Protein AF-A0AAV7LQ94-F1 (afdb_monomer_lite)

Organism: Pleurodeles waltl (NCBI:txid8319)

Secondary structure (DSSP, 8-state):
---PPPPPPS-SSSSS-SS-HHHHHHHHHHHHHHH-TT--HHHHHHHHHHHH-HHHHHHHHHSPPPPHHHHTT--HHHHHHHHHHHHHS----HHHHHHHHHT----TT--HHHHHHHHHHHHTTTT-GGGHHHHHHHHHHHH-S-HHHHHHHHTSSS--HHHHHHHHHHHHHHHHHHHHHHHHHHHHHHHHHHHHHHHHHHHHHHHHHHHHTTTTT-----------------------THHHHHHHHHHHHHHHHHHHHHHHHHHHHHHHHHHHHHHHHHHHHHHHHHHHHHHHHHHHH--

Structure (mmCIF, N/CA/C/O backbone):
data_AF-A0AAV7LQ94-F1
#
_entry.id   AF-A0AAV7LQ94-F1
#
loop_
_atom_site.group_PDB
_atom_site.id
_atom_site.type_symbol
_atom_site.label_atom_id
_atom_site.label_alt_id
_atom_site.label_comp_id
_atom_site.label_asym_id
_atom_site.label_entity_id
_atom_site.label_seq_id
_atom_site.pdbx_PDB_ins_code
_atom_site.Cartn_x
_atom_site.Cartn_y
_atom_site.Cartn_z
_atom_site.occupancy
_atom_site.B_iso_or_equiv
_atom_site.auth_seq_id
_atom_site.auth_comp_id
_atom_site.auth_asym_id
_atom_site.auth_atom_id
_atom_site.pdbx_PDB_model_num
ATOM 1 N N . MET A 1 1 ? 3.962 19.737 -31.551 1.00 46.81 1 MET A N 1
ATOM 2 C CA . MET A 1 1 ? 4.519 18.869 -30.493 1.00 46.81 1 MET A CA 1
ATOM 3 C C . MET A 1 1 ? 4.021 19.436 -29.179 1.00 46.81 1 MET A C 1
ATOM 5 O O . MET A 1 1 ? 4.225 20.621 -28.959 1.00 46.81 1 MET A O 1
ATOM 9 N N . GLN A 1 2 ? 3.249 18.686 -28.392 1.00 55.53 2 GLN A N 1
ATOM 10 C CA . GLN A 1 2 ? 2.823 19.180 -27.078 1.00 55.53 2 GLN A CA 1
ATOM 11 C C . GLN A 1 2 ? 4.081 19.376 -26.217 1.00 55.53 2 GLN A C 1
ATOM 13 O O . GLN A 1 2 ? 4.947 18.503 -26.209 1.00 55.53 2 GLN A O 1
ATOM 18 N N . ASN A 1 3 ? 4.210 20.537 -25.567 1.00 63.22 3 ASN A N 1
ATOM 19 C CA . ASN A 1 3 ? 5.321 20.860 -24.667 1.00 63.22 3 ASN A CA 1
ATOM 20 C C . ASN A 1 3 ? 5.197 20.004 -23.405 1.00 63.22 3 ASN A C 1
ATOM 22 O O . ASN A 1 3 ? 4.585 20.412 -22.420 1.00 63.22 3 ASN A O 1
ATOM 26 N N . VAL A 1 4 ? 5.727 18.789 -23.463 1.00 73.94 4 VAL A N 1
ATOM 27 C CA . VAL A 1 4 ? 5.803 17.898 -22.311 1.00 73.94 4 VAL A CA 1
ATOM 28 C C . VAL A 1 4 ? 7.140 18.155 -21.641 1.00 73.94 4 VAL A C 1
ATOM 30 O O . VAL A 1 4 ? 8.191 17.957 -22.248 1.00 73.94 4 VAL A O 1
ATOM 33 N N . THR A 1 5 ? 7.098 18.630 -20.401 1.00 82.12 5 THR 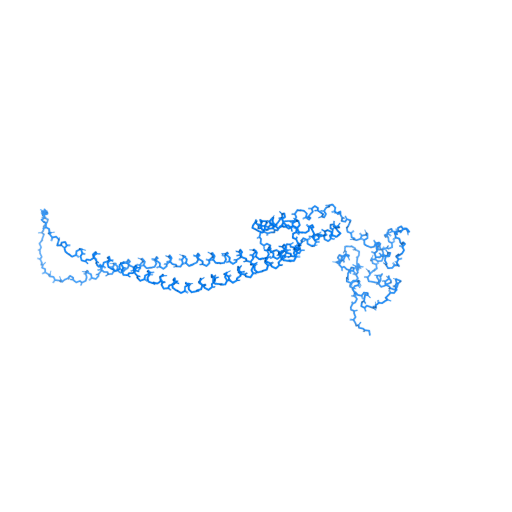A N 1
ATOM 34 C CA . THR A 1 5 ? 8.300 18.884 -19.610 1.00 82.12 5 THR A CA 1
ATOM 35 C C . THR A 1 5 ? 9.051 17.578 -19.375 1.00 82.12 5 THR A C 1
ATOM 37 O O . THR A 1 5 ? 8.470 16.603 -18.894 1.00 82.12 5 THR A O 1
ATOM 40 N N . ALA A 1 6 ? 10.340 17.567 -19.716 1.00 83.56 6 ALA A N 1
ATOM 41 C CA . ALA A 1 6 ? 11.206 16.430 -19.448 1.00 83.56 6 ALA A CA 1
ATOM 42 C C . ALA A 1 6 ? 11.330 16.178 -17.932 1.00 83.56 6 ALA A C 1
ATOM 44 O O . ALA A 1 6 ? 11.286 17.130 -17.145 1.00 83.56 6 ALA A O 1
ATOM 45 N N . PRO A 1 7 ? 11.496 14.915 -17.501 1.00 86.75 7 PRO A N 1
ATOM 46 C CA . PRO A 1 7 ? 11.833 14.600 -16.125 1.00 86.75 7 PRO A CA 1
ATOM 47 C C . PRO A 1 7 ? 13.123 15.324 -15.724 1.00 86.75 7 PRO A C 1
ATOM 49 O O . PRO A 1 7 ? 14.005 15.497 -16.570 1.00 86.75 7 PRO A O 1
ATOM 52 N N . PRO A 1 8 ? 13.273 15.709 -14.446 1.00 89.31 8 PRO A N 1
ATOM 53 C CA . PRO A 1 8 ? 14.574 16.137 -13.951 1.00 89.31 8 PRO A CA 1
ATOM 54 C C . PRO A 1 8 ? 15.588 15.013 -14.168 1.00 89.31 8 PRO A C 1
ATOM 56 O O . PRO A 1 8 ? 15.214 13.835 -14.103 1.00 89.31 8 PRO A O 1
ATOM 59 N N . PHE A 1 9 ? 16.855 15.365 -14.393 1.00 91.69 9 PHE A N 1
ATOM 60 C CA . PHE A 1 9 ? 17.902 14.354 -14.479 1.00 91.69 9 PHE A CA 1
ATOM 61 C C . PHE A 1 9 ? 17.908 13.494 -13.216 1.00 91.69 9 PHE A C 1
ATOM 63 O O . PHE A 1 9 ? 17.707 14.001 -12.109 1.00 91.69 9 PHE A O 1
ATOM 70 N N . PHE A 1 10 ? 18.056 12.181 -13.391 1.00 89.88 10 PHE A N 1
ATOM 71 C CA . PHE A 1 10 ? 18.032 11.258 -12.259 1.00 89.88 10 PHE A CA 1
ATOM 72 C C . PHE A 1 10 ? 19.201 11.517 -11.304 1.00 89.88 10 PHE A C 1
ATOM 74 O O . PHE A 1 10 ? 19.000 11.603 -10.091 1.00 89.88 10 PHE A O 1
ATOM 81 N N . LEU A 1 11 ? 20.398 11.669 -11.873 1.00 89.19 11 LEU A N 1
ATOM 82 C CA . LEU A 1 11 ? 21.628 12.007 -11.174 1.00 89.19 11 LEU A CA 1
ATOM 83 C C . LEU A 1 11 ? 22.330 13.138 -11.926 1.00 89.19 11 LEU A C 1
ATOM 85 O O . LEU A 1 11 ? 22.926 12.928 -12.982 1.00 89.19 11 LEU A O 1
ATOM 89 N N . SER A 1 12 ? 22.213 14.348 -11.382 1.00 82.88 12 SER A N 1
ATOM 90 C CA . SER A 1 12 ? 22.933 15.528 -11.875 1.00 82.88 12 SER A CA 1
ATOM 91 C C . SER A 1 12 ? 24.340 15.638 -11.291 1.00 82.88 12 SER A C 1
ATOM 93 O O . SER A 1 12 ? 25.223 16.156 -11.963 1.00 82.88 12 SER A O 1
ATOM 95 N N . ASP A 1 13 ? 24.527 15.156 -10.060 1.00 83.69 13 ASP A N 1
ATOM 96 C CA . ASP A 1 13 ? 25.754 15.281 -9.276 1.00 83.69 13 ASP A CA 1
ATOM 97 C C . ASP A 1 13 ? 26.116 13.922 -8.643 1.00 83.69 13 ASP A C 1
ATOM 99 O O . ASP A 1 13 ? 25.206 13.123 -8.368 1.00 83.69 13 ASP A O 1
ATOM 103 N N . PRO A 1 14 ? 27.408 13.655 -8.364 1.00 82.88 14 PRO A N 1
ATOM 104 C CA . PRO A 1 14 ? 27.829 12.441 -7.676 1.00 82.88 14 PRO A CA 1
ATOM 105 C C . PRO A 1 14 ? 27.190 12.344 -6.284 1.00 82.88 14 PRO A C 1
ATOM 107 O O . PRO A 1 14 ? 27.339 13.244 -5.455 1.00 82.88 14 PRO A O 1
ATOM 110 N N . GLY A 1 15 ? 26.504 11.236 -5.990 1.00 81.50 15 GLY A N 1
ATOM 111 C CA . GLY A 1 15 ? 25.917 10.997 -4.669 1.00 81.50 15 GLY A CA 1
ATOM 112 C C . GLY A 1 15 ? 24.564 10.289 -4.695 1.00 81.50 15 GLY A C 1
ATOM 113 O O . GLY A 1 15 ? 24.252 9.521 -5.605 1.00 81.50 15 GLY A O 1
ATOM 114 N N . GLU A 1 16 ? 23.765 10.512 -3.646 1.00 81.62 16 GLU A N 1
ATOM 115 C CA . GLU A 1 16 ? 22.429 9.923 -3.538 1.00 81.62 16 GLU A CA 1
ATOM 116 C C . GLU A 1 16 ? 21.423 10.697 -4.411 1.00 81.62 16 GLU A C 1
ATOM 118 O O . GLU A 1 16 ? 21.362 11.927 -4.335 1.00 81.62 16 GLU A O 1
ATOM 123 N N . PRO A 1 17 ? 20.599 10.010 -5.227 1.00 86.25 17 PRO A N 1
ATOM 124 C CA . PRO A 1 17 ? 19.622 10.682 -6.072 1.00 86.25 17 PRO A CA 1
ATOM 125 C C . PRO A 1 17 ? 18.565 11.407 -5.232 1.00 86.25 17 PRO A C 1
ATOM 127 O O . PRO A 1 17 ? 17.960 10.831 -4.325 1.00 86.25 17 PRO A O 1
ATOM 130 N N . VAL A 1 18 ? 18.253 12.651 -5.612 1.00 87.25 18 VAL A N 1
ATOM 131 C CA . VAL A 1 18 ? 17.228 13.490 -4.956 1.00 87.25 18 VAL A CA 1
ATOM 132 C C . VAL A 1 18 ? 15.856 12.801 -4.941 1.00 87.25 18 VAL A C 1
ATOM 134 O O . VAL A 1 18 ? 15.080 12.923 -3.991 1.00 87.25 18 VAL A O 1
ATOM 137 N N . ILE A 1 19 ? 15.542 12.051 -6.001 1.00 89.69 19 ILE A N 1
ATOM 138 C CA . ILE A 1 19 ? 14.310 11.273 -6.128 1.00 89.69 19 ILE A CA 1
ATOM 139 C C . ILE A 1 19 ? 14.679 9.793 -6.176 1.00 89.69 19 ILE A C 1
ATOM 141 O O . ILE A 1 19 ? 15.365 9.352 -7.090 1.00 89.69 19 ILE A O 1
ATOM 145 N N . LYS A 1 20 ? 14.148 8.991 -5.243 1.00 90.38 20 LYS A N 1
ATOM 146 C CA . LYS A 1 20 ? 14.358 7.533 -5.232 1.00 90.38 20 LYS A CA 1
ATOM 147 C C . LYS A 1 20 ? 14.020 6.902 -6.586 1.00 90.38 20 LYS A C 1
ATOM 149 O O . LYS A 1 20 ? 12.947 7.168 -7.136 1.00 90.38 20 LYS A O 1
ATOM 154 N N . TRP A 1 21 ? 14.871 5.981 -7.041 1.00 91.75 21 TRP A N 1
ATOM 155 C CA . TRP A 1 21 ? 14.782 5.326 -8.353 1.00 91.75 21 TRP A CA 1
ATOM 156 C C . TRP A 1 21 ? 13.374 4.854 -8.725 1.00 91.75 21 TRP A C 1
ATOM 158 O O . TRP A 1 21 ? 12.856 5.244 -9.764 1.00 91.75 21 TRP A O 1
ATOM 168 N N . LYS A 1 22 ? 12.686 4.110 -7.843 1.00 89.88 22 LYS A N 1
ATOM 169 C CA . LYS A 1 22 ? 11.316 3.617 -8.102 1.00 89.88 22 LYS A CA 1
ATOM 170 C C . LYS A 1 22 ? 10.339 4.737 -8.484 1.00 89.88 22 LYS A C 1
ATOM 172 O O . LYS A 1 22 ? 9.494 4.556 -9.355 1.00 89.88 22 LYS A O 1
ATOM 177 N N . LYS A 1 23 ? 10.430 5.888 -7.812 1.00 90.75 23 LYS A N 1
ATOM 178 C CA . LYS A 1 23 ? 9.560 7.040 -8.073 1.00 90.75 23 LYS A CA 1
ATOM 179 C C . LYS A 1 23 ? 9.974 7.746 -9.361 1.00 90.75 23 LYS A C 1
ATOM 181 O O . LYS A 1 23 ? 9.107 8.060 -10.169 1.00 90.75 23 LYS A O 1
ATOM 186 N N . TRP A 1 24 ? 11.273 7.962 -9.557 1.00 94.62 24 TRP A N 1
ATOM 187 C CA . TRP A 1 24 ? 11.796 8.614 -10.755 1.00 94.62 24 TRP A CA 1
ATOM 188 C C . TRP A 1 24 ? 11.505 7.807 -12.028 1.00 94.62 24 TRP A C 1
ATOM 190 O O . TRP A 1 24 ? 10.973 8.353 -12.989 1.00 94.62 24 TRP A O 1
ATOM 200 N N . LYS A 1 25 ? 11.724 6.487 -11.996 1.00 93.06 25 LYS A N 1
ATOM 201 C CA . LYS A 1 25 ? 11.419 5.571 -13.101 1.00 93.06 25 LYS A CA 1
ATOM 202 C C . LYS A 1 25 ? 9.959 5.670 -13.544 1.00 93.06 25 LYS A C 1
ATOM 204 O O . LYS A 1 25 ? 9.694 5.730 -14.736 1.00 93.06 25 LYS A O 1
ATOM 209 N N . ASN A 1 26 ? 9.009 5.763 -12.610 1.00 92.31 26 ASN A N 1
ATOM 210 C CA . ASN A 1 26 ? 7.594 5.957 -12.954 1.00 92.31 26 ASN A CA 1
ATOM 211 C C . ASN A 1 26 ? 7.334 7.302 -13.656 1.00 92.31 26 ASN A C 1
ATOM 213 O O . ASN A 1 26 ? 6.517 7.366 -14.572 1.00 92.31 26 ASN A O 1
ATOM 217 N N . ILE A 1 27 ? 8.019 8.374 -13.242 1.00 93.12 27 ILE A N 1
ATOM 218 C CA . ILE A 1 27 ? 7.929 9.688 -13.900 1.00 93.12 27 ILE A CA 1
ATOM 219 C C . ILE A 1 27 ? 8.480 9.588 -15.327 1.00 93.12 27 ILE A C 1
ATOM 221 O O . ILE A 1 27 ? 7.828 10.043 -16.266 1.00 93.12 27 ILE A O 1
ATOM 225 N N . PHE A 1 28 ? 9.634 8.940 -15.496 1.00 93.56 28 PHE A N 1
ATOM 226 C CA . PHE A 1 28 ? 10.237 8.682 -16.800 1.00 93.56 28 PHE A CA 1
ATOM 227 C C . PHE A 1 28 ? 9.335 7.832 -17.707 1.00 93.56 28 PHE A C 1
ATOM 229 O O . PHE A 1 28 ? 9.119 8.194 -18.858 1.00 93.56 28 PHE A O 1
ATOM 236 N N . GLU A 1 29 ? 8.762 6.736 -17.205 1.00 92.06 29 GLU A N 1
ATOM 237 C CA . GLU A 1 29 ? 7.865 5.860 -17.975 1.00 92.06 29 GLU A CA 1
ATOM 238 C C . GLU A 1 29 ? 6.626 6.613 -18.476 1.00 92.06 29 GLU A C 1
ATOM 240 O O . GLU A 1 29 ? 6.203 6.446 -19.622 1.00 92.06 29 GLU A O 1
ATOM 245 N N . ASN A 1 30 ? 6.068 7.490 -17.638 1.00 91.12 30 ASN A N 1
ATOM 246 C CA . ASN A 1 30 ? 4.969 8.363 -18.035 1.00 91.12 30 ASN A CA 1
ATOM 247 C C . ASN A 1 30 ? 5.413 9.362 -19.107 1.00 91.12 30 ASN A C 1
ATOM 249 O O . ASN A 1 30 ? 4.731 9.504 -20.117 1.00 91.12 30 ASN A O 1
ATOM 253 N N . TYR A 1 31 ? 6.566 10.006 -18.929 1.00 90.88 31 TYR A N 1
ATOM 254 C CA . TYR A 1 31 ? 7.125 10.922 -19.920 1.00 90.88 31 TYR A CA 1
ATOM 255 C C . TYR A 1 31 ? 7.367 10.237 -21.271 1.00 90.88 31 TYR A C 1
ATOM 257 O O . TYR A 1 31 ? 6.877 10.710 -22.294 1.00 90.88 31 TYR A O 1
ATOM 265 N N . ALA A 1 32 ? 8.026 9.076 -21.275 1.00 90.00 32 ALA A N 1
ATOM 266 C CA . ALA A 1 32 ? 8.293 8.295 -22.478 1.00 90.00 32 ALA A CA 1
ATOM 267 C C . ALA A 1 32 ? 6.997 7.925 -23.216 1.00 90.00 32 ALA A C 1
ATOM 269 O O . ALA A 1 32 ? 6.933 8.043 -24.440 1.00 90.00 32 ALA A O 1
ATOM 270 N N . ARG A 1 33 ? 5.940 7.550 -22.480 1.00 88.31 33 ARG A N 1
ATOM 271 C CA . ARG A 1 33 ? 4.619 7.250 -23.055 1.00 88.31 33 ARG A CA 1
ATOM 272 C C . ARG A 1 33 ? 3.984 8.468 -23.735 1.00 88.31 33 ARG A C 1
ATOM 274 O O . ARG A 1 33 ? 3.324 8.302 -24.758 1.00 88.31 33 ARG A O 1
ATOM 281 N N . VAL A 1 34 ? 4.181 9.676 -23.203 1.00 86.38 34 VAL A N 1
ATOM 282 C CA . VAL A 1 34 ? 3.654 10.907 -23.820 1.00 86.38 34 VAL A CA 1
ATOM 283 C C . VAL A 1 34 ? 4.529 11.367 -24.996 1.00 86.38 34 VAL A C 1
ATOM 285 O O . VAL A 1 34 ? 4.001 11.871 -25.986 1.00 86.38 34 VAL A O 1
ATOM 288 N N . CYS A 1 35 ? 5.846 11.139 -24.955 1.00 82.88 35 CYS A N 1
ATOM 289 C CA . CYS A 1 35 ? 6.753 11.439 -26.070 1.00 82.88 35 CYS A CA 1
ATOM 290 C C . CYS A 1 35 ? 6.458 10.629 -27.345 1.00 82.88 35 CYS A C 1
ATOM 292 O O . CYS A 1 35 ? 6.834 11.058 -28.437 1.00 82.88 35 CYS A O 1
ATOM 294 N N . GLY A 1 36 ? 5.787 9.479 -27.232 1.00 78.19 36 GLY A N 1
ATOM 295 C CA . GLY A 1 36 ? 5.283 8.727 -28.377 1.00 78.19 36 GLY A CA 1
ATOM 296 C C . GLY A 1 36 ? 4.693 7.376 -27.983 1.00 78.19 36 GLY A C 1
ATOM 297 O O . GLY A 1 36 ? 5.244 6.664 -27.149 1.00 78.19 36 GLY A O 1
ATOM 298 N N . THR A 1 37 ? 3.590 6.991 -28.628 1.00 65.31 37 THR A N 1
ATOM 299 C CA . THR A 1 37 ? 2.855 5.752 -28.323 1.00 65.31 37 THR A CA 1
ATOM 300 C C . THR A 1 37 ? 3.612 4.470 -28.685 1.00 65.31 37 THR A C 1
ATOM 302 O O . THR A 1 37 ? 3.311 3.437 -28.101 1.00 65.31 37 THR A O 1
ATOM 305 N N . ASN A 1 38 ? 4.617 4.538 -29.572 1.00 71.00 38 ASN A N 1
ATOM 306 C CA . ASN A 1 38 ? 5.432 3.403 -30.035 1.00 71.00 38 ASN A CA 1
ATOM 307 C C . ASN A 1 38 ? 6.920 3.789 -30.174 1.00 71.00 38 ASN A C 1
ATOM 309 O O . ASN A 1 38 ? 7.472 3.805 -31.275 1.00 71.00 38 ASN A O 1
ATOM 313 N N . LEU A 1 39 ? 7.581 4.158 -29.074 1.00 82.38 39 LEU A N 1
ATOM 314 C CA . LEU A 1 39 ? 9.043 4.301 -29.083 1.00 82.38 39 LEU A CA 1
ATOM 315 C C . LEU A 1 39 ? 9.690 2.915 -29.247 1.00 82.38 39 LEU A C 1
ATOM 317 O O . LEU A 1 39 ? 9.349 1.995 -28.505 1.00 82.38 39 LEU A O 1
ATOM 321 N N . SER A 1 40 ? 10.625 2.770 -30.193 1.00 89.25 40 SER A N 1
ATOM 322 C CA . SER A 1 40 ? 11.460 1.563 -30.292 1.00 89.25 40 SER A CA 1
ATOM 323 C C . SER A 1 40 ? 12.303 1.377 -29.025 1.00 89.25 40 SER A C 1
ATOM 325 O O . SER A 1 40 ? 12.554 2.350 -28.307 1.00 89.25 40 SER A O 1
ATOM 327 N N . GLY A 1 41 ? 12.759 0.144 -28.765 1.00 88.94 41 GLY A N 1
ATOM 328 C CA . GLY A 1 41 ? 13.654 -0.174 -27.642 1.00 88.94 41 GLY A CA 1
ATOM 329 C C . GLY A 1 41 ? 14.866 0.756 -27.602 1.00 88.94 41 GLY A C 1
ATOM 330 O O . GLY A 1 41 ? 15.058 1.471 -26.622 1.00 88.94 41 GLY A O 1
ATOM 331 N N . GLU A 1 42 ? 15.573 0.866 -28.725 1.00 90.88 42 GLU A N 1
ATOM 332 C CA . GLU A 1 42 ? 16.701 1.784 -28.926 1.00 90.88 42 GLU A CA 1
ATOM 333 C C . GLU A 1 42 ? 16.356 3.254 -28.634 1.00 90.88 42 GLU A C 1
ATOM 335 O O . GLU A 1 42 ? 17.076 3.950 -27.918 1.00 90.88 42 GLU A O 1
ATOM 340 N N . ARG A 1 43 ? 15.228 3.764 -29.151 1.00 90.75 43 ARG A N 1
ATOM 341 C CA . ARG A 1 43 ? 14.863 5.177 -28.959 1.00 90.75 43 ARG A CA 1
ATOM 342 C C . ARG A 1 43 ? 14.466 5.463 -27.516 1.00 90.75 43 ARG A C 1
ATOM 344 O O . ARG A 1 43 ? 14.777 6.533 -26.992 1.00 90.75 43 ARG A O 1
ATOM 351 N N . LYS A 1 44 ? 13.778 4.522 -26.869 1.00 92.75 44 LYS A N 1
ATOM 352 C CA . LYS A 1 44 ? 13.415 4.621 -25.454 1.00 92.75 44 LYS A CA 1
ATOM 353 C C . LYS A 1 44 ? 14.651 4.506 -24.557 1.00 92.75 44 LYS A C 1
ATOM 355 O O . LYS A 1 44 ? 14.731 5.223 -23.564 1.00 92.75 44 LYS A O 1
ATOM 360 N N . GLN A 1 45 ? 15.626 3.677 -24.932 1.00 93.81 45 GLN A N 1
ATOM 361 C CA . GLN A 1 45 ? 16.925 3.579 -24.268 1.00 93.81 45 GLN A CA 1
ATOM 362 C C . GLN A 1 45 ? 17.699 4.895 -24.381 1.00 93.81 45 GLN A C 1
ATOM 364 O O . GLN A 1 45 ? 18.124 5.432 -23.364 1.00 93.81 45 GLN A O 1
ATOM 369 N N . ALA A 1 46 ? 17.819 5.468 -25.581 1.00 92.44 46 ALA A N 1
ATOM 370 C CA . ALA A 1 46 ? 18.479 6.759 -25.775 1.00 92.44 46 ALA A CA 1
ATOM 371 C C . ALA A 1 46 ? 17.819 7.873 -24.941 1.00 92.44 46 ALA A C 1
ATOM 373 O O . ALA A 1 46 ? 18.503 8.696 -24.333 1.00 92.44 46 ALA A O 1
ATOM 374 N N . LEU A 1 47 ? 16.484 7.866 -24.857 1.00 92.56 47 LEU A N 1
ATOM 375 C CA . LEU A 1 47 ? 15.738 8.797 -24.012 1.00 92.56 47 LEU A CA 1
ATOM 376 C C . LEU A 1 47 ? 16.017 8.574 -22.518 1.00 92.56 47 LEU A C 1
ATOM 378 O O . LEU A 1 47 ? 16.173 9.546 -21.783 1.00 92.56 47 LEU A O 1
ATOM 382 N N . LEU A 1 48 ? 16.102 7.316 -22.072 1.00 93.62 48 LEU A N 1
ATOM 383 C CA . LEU A 1 48 ? 16.477 6.970 -20.700 1.00 93.62 48 LEU A CA 1
ATOM 384 C C . LEU A 1 48 ? 17.872 7.502 -20.370 1.00 93.62 48 LEU A C 1
ATOM 386 O O . LEU A 1 48 ? 18.014 8.208 -19.378 1.00 93.62 48 LEU A O 1
ATOM 390 N N . LEU A 1 49 ? 18.871 7.213 -21.208 1.00 92.62 49 LEU A N 1
ATOM 391 C CA . LEU A 1 49 ? 20.251 7.672 -21.021 1.00 92.62 49 LEU A CA 1
ATOM 392 C C . LEU A 1 49 ? 20.322 9.198 -20.931 1.00 92.62 49 LEU A C 1
ATOM 394 O O . LEU A 1 49 ? 20.942 9.737 -20.017 1.00 92.62 49 LEU A O 1
ATOM 398 N N . HIS A 1 50 ? 19.616 9.901 -21.819 1.00 92.12 50 HIS A N 1
ATOM 399 C CA . HIS A 1 50 ? 19.528 11.357 -21.764 1.00 92.12 50 HIS A CA 1
ATOM 400 C C . HIS A 1 50 ? 18.941 11.855 -20.434 1.00 92.12 50 HIS A C 1
ATOM 402 O O . HIS A 1 50 ? 19.499 12.755 -19.813 1.00 92.12 50 HIS A O 1
ATOM 408 N N . CYS A 1 51 ? 17.843 11.253 -19.969 1.00 92.75 51 CYS A N 1
ATOM 409 C CA . CYS A 1 51 ? 17.192 11.630 -18.715 1.00 92.75 51 CYS A CA 1
ATOM 410 C C . CYS A 1 51 ? 17.954 11.171 -17.457 1.00 92.75 51 CYS A C 1
ATOM 412 O O . CYS A 1 51 ? 17.706 11.709 -16.382 1.00 92.75 51 CYS A O 1
ATOM 414 N N . LEU A 1 52 ? 18.874 10.207 -17.542 1.00 92.12 52 LEU A N 1
ATOM 415 C CA . LEU A 1 52 ? 19.689 9.794 -16.395 1.00 92.12 52 LEU A CA 1
ATOM 416 C C . LEU A 1 52 ? 20.670 10.889 -15.948 1.00 92.12 52 LEU A C 1
ATOM 418 O O . LEU A 1 52 ? 20.942 10.983 -14.753 1.00 92.12 52 LEU A O 1
ATOM 422 N N . GLY A 1 53 ? 21.129 11.734 -16.877 1.00 91.88 53 GLY A N 1
ATOM 423 C CA . GLY A 1 53 ? 22.233 12.671 -16.649 1.00 91.88 53 GLY A CA 1
ATOM 424 C C . GLY A 1 53 ? 23.603 11.999 -16.806 1.00 91.88 53 GLY A C 1
ATOM 425 O O . GLY A 1 53 ? 23.683 10.781 -16.959 1.00 91.88 53 GLY A O 1
ATOM 426 N N . GLY A 1 54 ? 24.680 12.792 -16.799 1.00 90.75 54 GLY A N 1
ATOM 427 C CA . GLY A 1 54 ? 26.049 12.289 -17.001 1.00 90.75 54 GLY A CA 1
ATOM 428 C C . GLY A 1 54 ? 26.464 11.268 -15.940 1.00 90.75 54 GLY A C 1
ATOM 429 O O . GLY A 1 54 ? 26.851 10.154 -16.277 1.00 90.75 54 GLY A O 1
ATOM 430 N N . GLU A 1 55 ? 26.251 11.601 -14.667 1.00 90.88 55 GLU A N 1
ATOM 431 C CA . GLU A 1 55 ? 26.547 10.719 -13.529 1.00 90.88 55 GLU A CA 1
ATOM 432 C C . GLU A 1 55 ? 25.730 9.419 -13.579 1.00 90.88 55 GLU A C 1
ATOM 434 O O . GLU A 1 55 ? 26.226 8.330 -13.300 1.00 90.88 55 GLU A O 1
ATOM 439 N N . GLY A 1 56 ? 24.458 9.502 -13.984 1.00 90.25 56 GLY A N 1
ATOM 440 C CA . GLY A 1 56 ? 23.608 8.320 -14.126 1.00 90.25 56 GLY A CA 1
ATOM 441 C C . GLY A 1 56 ? 24.042 7.387 -15.263 1.00 90.25 56 GLY A C 1
ATOM 442 O O . GLY A 1 56 ? 23.857 6.173 -15.152 1.00 90.25 56 GLY A O 1
ATOM 443 N N . GLN A 1 57 ? 24.627 7.927 -16.338 1.00 92.44 57 GLN A N 1
ATOM 444 C CA . GLN A 1 57 ? 25.220 7.130 -17.417 1.00 92.44 57 GLN A CA 1
ATOM 445 C C . GLN A 1 57 ? 26.518 6.458 -16.963 1.00 92.44 57 GLN A C 1
ATOM 447 O O . GLN A 1 57 ? 26.669 5.258 -17.179 1.00 92.44 57 GLN A O 1
ATOM 452 N N . GLU A 1 58 ? 27.391 7.179 -16.255 1.00 92.38 58 GLU A N 1
ATOM 453 C CA . GLU A 1 58 ? 28.623 6.611 -15.693 1.00 92.38 58 GLU A CA 1
ATOM 454 C C . GLU A 1 58 ? 28.321 5.450 -14.733 1.00 92.38 58 GLU A C 1
ATOM 456 O O . GLU A 1 58 ? 28.970 4.403 -14.781 1.00 92.38 58 GLU A O 1
ATOM 461 N N . VAL A 1 59 ? 27.286 5.574 -13.895 1.00 91.50 59 VAL A N 1
ATOM 462 C CA . VAL A 1 59 ? 26.857 4.455 -13.045 1.00 91.50 59 VAL A CA 1
ATOM 463 C C . VAL A 1 59 ? 26.409 3.259 -13.886 1.00 91.50 59 VAL A C 1
ATOM 465 O O . VAL A 1 59 ? 26.801 2.133 -13.588 1.00 91.50 59 VAL A O 1
ATOM 468 N N . LEU A 1 60 ? 25.617 3.470 -14.941 1.00 91.44 60 LEU A N 1
ATOM 469 C CA . LEU A 1 60 ? 25.163 2.380 -15.808 1.00 91.44 60 LEU A CA 1
ATOM 470 C C . LEU A 1 60 ? 26.325 1.646 -16.489 1.00 91.44 60 LEU A C 1
ATOM 472 O O . LEU A 1 60 ? 26.295 0.419 -16.562 1.00 91.44 60 LEU A O 1
ATOM 476 N N . GLU A 1 61 ? 27.339 2.378 -16.948 1.00 91.81 61 GLU A N 1
ATOM 477 C CA . GLU A 1 61 ? 28.542 1.811 -17.569 1.00 91.81 61 GLU A CA 1
ATOM 478 C C . GLU A 1 61 ? 29.372 0.972 -16.586 1.00 91.81 61 GLU A C 1
ATOM 480 O O . GLU A 1 61 ? 29.967 -0.034 -16.974 1.00 91.81 61 GLU A O 1
ATOM 485 N N . ASN A 1 62 ? 29.366 1.343 -15.303 1.00 91.19 62 ASN A N 1
ATOM 486 C CA . ASN A 1 62 ? 30.108 0.653 -14.247 1.00 91.19 62 ASN A CA 1
ATOM 487 C C . ASN A 1 62 ? 29.332 -0.505 -13.582 1.00 91.19 62 ASN A C 1
ATOM 489 O O . ASN A 1 62 ? 29.922 -1.301 -12.845 1.00 91.19 62 ASN A O 1
ATOM 493 N N . ILE A 1 63 ? 28.020 -0.638 -13.820 1.00 90.19 63 ILE A N 1
ATOM 494 C CA . ILE A 1 63 ? 27.224 -1.766 -13.313 1.00 90.19 63 ILE A CA 1
ATOM 495 C C . ILE A 1 63 ? 27.536 -3.031 -14.132 1.00 90.19 63 ILE A C 1
ATOM 497 O O . ILE A 1 63 ? 27.508 -2.991 -15.364 1.00 90.19 63 ILE A O 1
ATOM 501 N N . PRO A 1 64 ? 27.742 -4.200 -13.488 1.00 87.94 64 PRO A N 1
ATOM 502 C CA . PRO A 1 64 ? 27.926 -5.455 -14.205 1.00 87.94 64 PRO A CA 1
ATOM 503 C C . PRO A 1 64 ? 26.798 -5.732 -15.219 1.00 87.94 64 PRO A C 1
ATOM 505 O O . PRO A 1 64 ? 25.614 -5.566 -14.891 1.00 87.94 64 PRO A O 1
ATOM 508 N N . PRO A 1 65 ? 27.123 -6.187 -16.443 1.00 87.44 65 PRO A N 1
ATOM 509 C CA . PRO A 1 65 ? 26.111 -6.539 -17.429 1.00 87.44 65 PRO A CA 1
ATOM 510 C C . PRO A 1 65 ? 25.238 -7.697 -16.936 1.00 87.44 65 PRO A C 1
ATOM 512 O O . PRO A 1 65 ? 25.702 -8.589 -16.222 1.00 87.44 65 PRO A O 1
ATOM 515 N N . LEU A 1 66 ? 23.964 -7.708 -17.347 1.00 88.00 66 LEU A N 1
ATOM 516 C CA . LEU A 1 66 ? 23.089 -8.859 -17.108 1.00 88.00 66 LEU A CA 1
ATOM 517 C C . LEU A 1 66 ? 23.673 -10.107 -17.775 1.00 88.00 66 LEU A C 1
ATOM 519 O O . LEU A 1 66 ? 24.277 -10.024 -18.845 1.00 88.00 66 LEU A O 1
ATOM 523 N N . LEU A 1 67 ? 23.435 -11.281 -17.196 1.00 88.69 67 LEU A N 1
ATOM 524 C CA . LEU A 1 67 ? 23.796 -12.541 -17.841 1.00 88.69 67 LEU A CA 1
ATOM 525 C C . LEU A 1 67 ? 23.012 -12.700 -19.151 1.00 88.69 67 LEU A C 1
ATOM 527 O O . LEU A 1 67 ? 21.846 -12.322 -19.224 1.00 88.69 67 LEU A O 1
ATOM 531 N N . GLN A 1 68 ? 23.609 -13.316 -20.178 1.00 84.06 68 GLN A N 1
ATOM 532 C CA . GLN A 1 68 ? 22.943 -13.503 -21.482 1.00 84.06 68 GLN A CA 1
ATOM 533 C C . GLN A 1 68 ? 21.582 -14.209 -21.371 1.00 84.06 68 GLN A C 1
ATOM 535 O O . GLN A 1 68 ? 20.671 -13.924 -22.142 1.00 84.06 68 GLN A O 1
ATOM 540 N N . ALA A 1 69 ? 21.428 -15.125 -20.410 1.00 83.94 69 ALA A N 1
ATOM 541 C CA . ALA A 1 69 ? 20.154 -15.788 -20.143 1.00 83.94 69 ALA A CA 1
ATOM 542 C C . ALA A 1 69 ? 19.060 -14.799 -19.699 1.00 83.94 69 ALA A C 1
ATOM 544 O O . ALA A 1 69 ? 17.925 -14.920 -20.149 1.00 83.94 69 ALA A O 1
ATOM 545 N N . ASP A 1 70 ? 19.418 -13.800 -18.888 1.00 83.06 70 ASP A N 1
ATOM 546 C CA . ASP A 1 70 ? 18.505 -12.777 -18.363 1.00 83.06 70 ASP A CA 1
ATOM 547 C C . ASP A 1 70 ? 18.176 -11.679 -19.383 1.00 83.06 70 ASP A C 1
ATOM 549 O O . ASP A 1 70 ? 17.245 -10.907 -19.166 1.00 83.06 70 ASP A O 1
ATOM 553 N N . GLN A 1 71 ? 18.931 -11.600 -20.484 1.00 86.88 71 GLN A N 1
ATOM 554 C CA . GLN A 1 71 ? 18.691 -10.663 -21.586 1.00 86.88 71 GLN A CA 1
ATOM 555 C C . GLN A 1 71 ? 17.731 -11.226 -22.646 1.00 86.88 71 GLN A C 1
ATOM 557 O O . GLN A 1 71 ? 17.226 -10.479 -23.482 1.00 86.88 71 GLN A O 1
ATOM 562 N N . ARG A 1 72 ? 17.472 -12.544 -22.658 1.00 88.06 72 ARG A N 1
ATOM 563 C CA . ARG A 1 72 ? 16.669 -13.175 -23.717 1.00 88.06 72 ARG A CA 1
ATOM 564 C C . ARG A 1 72 ? 15.244 -12.623 -23.743 1.00 88.06 72 ARG A C 1
ATOM 566 O O . ARG A 1 72 ? 14.515 -12.729 -22.763 1.00 88.06 72 ARG A O 1
ATOM 573 N N . GLY A 1 73 ? 14.840 -12.113 -24.905 1.00 87.38 73 GLY A N 1
ATOM 574 C CA . GLY A 1 73 ? 13.502 -11.562 -25.126 1.00 87.38 73 GLY A CA 1
ATOM 575 C C . GLY A 1 73 ? 13.302 -10.148 -24.576 1.00 87.38 73 GLY A C 1
ATOM 576 O O . GLY A 1 73 ? 12.189 -9.644 -24.677 1.00 87.38 73 GLY A O 1
ATOM 577 N N . LEU A 1 74 ? 14.350 -9.523 -24.027 1.00 89.94 74 LEU A N 1
ATOM 578 C CA . LEU A 1 74 ? 14.337 -8.121 -23.623 1.00 89.94 74 LEU A CA 1
ATOM 579 C C . LEU A 1 74 ? 14.895 -7.234 -24.739 1.00 89.94 74 LEU A C 1
ATOM 581 O O . LEU A 1 74 ? 15.830 -7.624 -25.437 1.00 89.94 74 LEU A O 1
ATOM 585 N N . ASN A 1 75 ? 14.345 -6.031 -24.881 1.00 92.06 75 ASN A N 1
ATOM 586 C CA . ASN A 1 75 ? 14.928 -4.983 -25.725 1.00 92.06 75 ASN A CA 1
ATOM 587 C C . ASN A 1 75 ? 16.020 -4.183 -24.985 1.00 92.06 75 ASN A C 1
ATOM 589 O O . ASN A 1 75 ? 16.232 -4.340 -23.781 1.00 92.06 75 ASN A O 1
ATOM 593 N N . GLU A 1 76 ? 16.699 -3.285 -25.696 1.00 91.69 76 GLU A N 1
ATOM 594 C CA . GLU A 1 76 ? 17.835 -2.508 -25.187 1.00 91.69 76 GLU A CA 1
ATOM 595 C C . GLU A 1 76 ? 17.455 -1.644 -23.974 1.00 91.69 76 GLU A C 1
ATOM 597 O O . GLU A 1 76 ? 18.200 -1.557 -22.995 1.00 91.69 76 GLU A O 1
ATOM 602 N N . TYR A 1 77 ? 16.260 -1.045 -24.001 1.00 93.38 77 TYR A N 1
ATOM 603 C CA . TYR A 1 77 ? 15.724 -0.286 -22.872 1.00 93.38 77 TYR A CA 1
ATOM 604 C C . TYR A 1 77 ? 15.489 -1.182 -21.652 1.00 93.38 77 TYR A C 1
ATOM 606 O O . TYR A 1 77 ? 15.864 -0.819 -20.537 1.00 93.38 77 TYR A O 1
ATOM 614 N N . GLU A 1 78 ? 14.868 -2.344 -21.845 1.00 93.44 78 GLU A N 1
ATOM 615 C CA . GLU A 1 78 ? 14.542 -3.280 -20.766 1.00 93.44 78 GLU A CA 1
ATOM 616 C C . GLU A 1 78 ? 15.795 -3.836 -20.091 1.00 93.44 78 GLU A C 1
ATOM 618 O O . GLU A 1 78 ? 15.807 -3.987 -18.867 1.00 93.44 78 GLU A O 1
ATOM 623 N N . ILE A 1 79 ? 16.860 -4.072 -20.861 1.00 93.06 79 ILE A N 1
ATOM 624 C CA . ILE A 1 79 ? 18.171 -4.469 -20.340 1.00 93.06 79 ILE A CA 1
ATOM 625 C C . ILE A 1 79 ? 18.714 -3.378 -19.406 1.00 93.06 79 ILE A C 1
ATOM 627 O O . ILE A 1 79 ? 18.949 -3.654 -18.225 1.00 93.06 79 ILE A O 1
ATOM 631 N N . CYS A 1 80 ? 18.829 -2.130 -19.881 1.00 92.38 80 CYS A N 1
ATOM 632 C CA . CYS A 1 80 ? 19.337 -1.018 -19.069 1.00 92.38 80 CYS A CA 1
ATOM 633 C C . CYS A 1 80 ? 18.462 -0.753 -17.835 1.00 92.38 80 CYS A C 1
ATOM 635 O O . CYS A 1 80 ? 18.965 -0.618 -16.719 1.00 92.38 80 CYS A O 1
ATOM 637 N N . ALA A 1 81 ? 17.138 -0.726 -18.007 1.00 92.44 81 ALA A N 1
ATOM 638 C CA . ALA A 1 81 ? 16.198 -0.497 -16.916 1.00 92.44 81 ALA A CA 1
ATOM 639 C C . ALA A 1 81 ? 16.304 -1.581 -15.833 1.00 92.44 81 ALA A C 1
ATOM 641 O O . ALA A 1 81 ? 16.193 -1.272 -14.648 1.00 92.44 81 ALA A O 1
ATOM 642 N N . ARG A 1 82 ? 16.544 -2.839 -16.221 1.00 91.31 82 ARG A N 1
ATOM 643 C CA . ARG A 1 82 ? 16.699 -3.960 -15.288 1.00 91.31 82 ARG A CA 1
ATOM 644 C C . ARG A 1 82 ? 18.042 -3.933 -14.555 1.00 91.31 82 ARG A C 1
ATOM 646 O O . ARG A 1 82 ? 18.073 -4.263 -13.372 1.00 91.31 82 ARG A O 1
ATOM 653 N N . GLN A 1 83 ? 19.127 -3.503 -15.199 1.00 92.06 83 GLN A N 1
ATOM 654 C CA . GLN A 1 83 ? 20.404 -3.259 -14.512 1.00 92.06 83 GLN A CA 1
ATOM 655 C C . GLN A 1 83 ? 20.264 -2.169 -13.445 1.00 92.06 83 GLN A C 1
ATOM 657 O O . GLN A 1 83 ? 20.655 -2.369 -12.296 1.00 92.06 83 GLN A O 1
ATOM 662 N N . LEU A 1 84 ? 19.635 -1.049 -13.805 1.00 91.75 84 LEU A N 1
ATOM 663 C CA . LEU A 1 84 ? 19.393 0.064 -12.886 1.00 91.75 84 LEU A CA 1
ATOM 664 C C . LEU A 1 84 ? 18.446 -0.338 -11.750 1.00 91.75 84 LEU A C 1
ATOM 666 O O . LEU A 1 84 ? 18.684 0.025 -10.601 1.00 91.75 84 LEU A O 1
ATOM 670 N N . ASP A 1 85 ? 17.419 -1.148 -12.029 1.00 91.00 85 ASP A N 1
ATOM 671 C CA . ASP A 1 85 ? 16.562 -1.724 -10.990 1.00 91.00 85 ASP A CA 1
ATOM 672 C C . ASP A 1 85 ? 17.368 -2.558 -9.988 1.00 91.00 85 ASP A C 1
ATOM 674 O O . ASP A 1 85 ? 17.181 -2.398 -8.786 1.00 91.00 85 ASP A O 1
ATOM 678 N N . LEU A 1 86 ? 18.267 -3.430 -10.453 1.00 88.12 86 LEU A N 1
ATOM 679 C CA . LEU A 1 86 ? 19.092 -4.268 -9.575 1.00 88.12 86 LEU A CA 1
ATOM 680 C C . LEU A 1 86 ? 20.091 -3.460 -8.741 1.00 88.12 86 LEU A C 1
ATOM 682 O O . LEU A 1 86 ? 20.428 -3.883 -7.634 1.00 88.12 86 LEU A O 1
ATOM 686 N N . HIS A 1 87 ? 20.565 -2.333 -9.271 1.00 89.25 87 HIS A N 1
ATOM 687 C CA . HIS A 1 87 ? 21.511 -1.455 -8.594 1.00 89.25 87 HIS A CA 1
ATOM 688 C C . HIS A 1 87 ? 20.833 -0.550 -7.556 1.00 89.25 87 HIS A C 1
ATOM 690 O O . HIS A 1 87 ? 21.279 -0.476 -6.413 1.00 89.25 87 HIS A O 1
ATOM 696 N N . TYR A 1 88 ? 19.743 0.125 -7.933 1.00 87.69 88 TYR A N 1
ATOM 697 C CA . TYR A 1 88 ? 19.116 1.155 -7.099 1.00 87.69 88 TYR A CA 1
ATOM 698 C C . TYR A 1 88 ? 17.933 0.674 -6.262 1.00 87.69 88 TYR A C 1
ATOM 700 O O . TYR A 1 88 ? 17.556 1.353 -5.301 1.00 87.69 88 TYR A O 1
ATOM 708 N N . LEU A 1 89 ? 17.291 -0.448 -6.606 1.00 83.12 89 LEU A N 1
ATOM 709 C CA . LEU A 1 89 ? 16.276 -1.007 -5.721 1.00 83.12 89 LEU A CA 1
ATOM 710 C C . LEU A 1 89 ? 16.967 -1.801 -4.614 1.00 83.12 89 LEU A C 1
ATOM 712 O O . LEU A 1 89 ? 17.783 -2.679 -4.902 1.00 83.12 89 LEU A O 1
ATOM 716 N N . PRO A 1 90 ? 16.614 -1.560 -3.340 1.00 72.38 90 PRO A N 1
ATOM 717 C CA . PRO A 1 90 ? 17.089 -2.418 -2.272 1.00 72.38 90 PRO A CA 1
ATOM 718 C C . PRO A 1 90 ? 16.673 -3.861 -2.573 1.00 72.38 90 PRO A C 1
ATOM 720 O O . PRO A 1 90 ? 15.561 -4.115 -3.049 1.00 72.38 90 PRO A O 1
ATOM 723 N N . LYS A 1 91 ? 17.546 -4.824 -2.264 1.00 71.06 91 LYS A N 1
ATOM 724 C CA . LYS A 1 91 ? 17.175 -6.243 -2.242 1.00 71.06 91 LYS A CA 1
ATOM 725 C C . LYS A 1 91 ? 16.209 -6.458 -1.082 1.00 71.06 91 LYS A C 1
ATOM 727 O O . LYS A 1 91 ? 16.605 -6.803 0.027 1.00 71.06 91 LYS A O 1
ATOM 732 N N . ILE A 1 92 ? 14.934 -6.189 -1.333 1.00 71.06 92 ILE A N 1
ATOM 733 C CA . ILE A 1 92 ? 13.878 -6.340 -0.343 1.00 71.06 92 ILE A CA 1
ATOM 734 C C . ILE A 1 92 ? 13.716 -7.834 -0.058 1.00 71.06 92 ILE A C 1
ATOM 736 O O . ILE A 1 92 ? 13.314 -8.612 -0.930 1.00 71.06 92 ILE A O 1
ATOM 740 N N . SER A 1 93 ? 14.035 -8.241 1.171 1.00 86.56 93 SER A N 1
ATOM 741 C CA . SER A 1 93 ? 13.772 -9.600 1.629 1.00 86.56 93 SER A CA 1
ATOM 742 C C . SER A 1 93 ? 12.270 -9.784 1.773 1.00 86.56 93 SER A C 1
ATOM 744 O O . SER A 1 93 ? 11.639 -9.210 2.655 1.00 86.56 93 SER A O 1
ATOM 746 N N . THR A 1 94 ? 11.692 -10.630 0.923 1.00 89.06 94 THR A N 1
ATOM 747 C CA . THR A 1 94 ? 10.268 -10.974 0.995 1.00 89.06 94 THR A CA 1
ATOM 748 C C . THR A 1 94 ? 9.882 -11.514 2.377 1.00 89.06 94 THR A C 1
ATOM 750 O O . THR A 1 94 ? 8.761 -11.294 2.823 1.00 89.06 94 THR A O 1
ATOM 753 N N . ILE A 1 95 ? 10.809 -12.172 3.081 1.00 90.88 95 ILE A N 1
ATOM 754 C CA . ILE A 1 95 ? 10.592 -12.658 4.450 1.00 90.88 95 ILE A CA 1
ATOM 755 C C . ILE A 1 95 ? 10.439 -11.481 5.423 1.00 90.88 95 ILE A C 1
ATOM 757 O O . ILE A 1 95 ? 9.500 -11.474 6.214 1.00 90.88 95 ILE A O 1
ATOM 761 N N . MET A 1 96 ? 11.308 -10.469 5.331 1.00 92.00 96 MET A N 1
ATOM 762 C CA . MET A 1 96 ? 11.232 -9.271 6.179 1.00 92.00 96 MET A CA 1
ATOM 763 C C . MET A 1 96 ? 9.946 -8.480 5.934 1.00 92.00 96 MET A C 1
ATOM 765 O O . MET A 1 96 ? 9.290 -8.062 6.881 1.00 92.00 96 MET A O 1
ATOM 769 N N . GLU A 1 97 ? 9.534 -8.324 4.677 1.00 92.88 97 GLU A N 1
ATOM 770 C CA . GLU A 1 97 ? 8.282 -7.627 4.355 1.00 92.88 97 GLU A CA 1
ATOM 771 C C . GLU A 1 97 ? 7.065 -8.359 4.918 1.00 92.88 97 GLU A C 1
ATOM 773 O O . GLU A 1 97 ? 6.192 -7.739 5.518 1.00 92.88 97 GLU A O 1
ATOM 778 N N . ARG A 1 98 ? 7.030 -9.692 4.792 1.00 95.69 98 ARG A N 1
ATOM 779 C CA . ARG A 1 98 ? 5.961 -10.515 5.375 1.00 95.69 98 ARG A CA 1
ATOM 780 C C . ARG A 1 98 ? 5.951 -10.440 6.898 1.00 95.69 98 ARG A C 1
ATOM 782 O O . ARG A 1 98 ? 4.877 -10.423 7.492 1.00 95.69 98 ARG A O 1
ATOM 789 N N . TYR A 1 99 ? 7.124 -10.360 7.522 1.00 95.38 99 TYR A N 1
ATOM 790 C CA . TYR A 1 99 ? 7.244 -10.120 8.956 1.00 95.38 99 TYR A CA 1
ATOM 791 C C . TYR A 1 99 ? 6.646 -8.759 9.347 1.00 95.38 99 TYR A C 1
ATOM 793 O O . TYR A 1 99 ? 5.789 -8.702 10.226 1.00 95.38 99 TYR A O 1
ATOM 801 N N . HIS A 1 100 ? 7.003 -7.678 8.645 1.00 94.75 100 HIS A N 1
ATOM 802 C CA . HIS A 1 100 ? 6.425 -6.350 8.881 1.00 94.75 100 HIS A CA 1
ATOM 803 C C . HIS A 1 100 ? 4.915 -6.299 8.626 1.00 94.75 100 HIS A C 1
ATOM 805 O O . HIS A 1 100 ? 4.189 -5.662 9.386 1.00 94.75 100 HIS A O 1
ATOM 811 N N . PHE A 1 101 ? 4.433 -6.995 7.596 1.00 97.56 101 PHE A N 1
ATOM 812 C CA . PHE A 1 101 ? 3.007 -7.156 7.331 1.00 97.56 101 PHE A CA 1
ATOM 813 C C . PHE A 1 101 ? 2.295 -7.849 8.501 1.00 97.56 101 PHE A C 1
ATOM 815 O O . PHE A 1 101 ? 1.277 -7.351 8.968 1.00 97.56 101 PHE A O 1
ATOM 822 N N . GLY A 1 102 ? 2.856 -8.942 9.028 1.00 97.00 102 GLY A N 1
ATOM 823 C CA . GLY A 1 102 ? 2.281 -9.678 10.160 1.00 97.00 102 GLY A CA 1
ATOM 824 C C . GLY A 1 102 ? 2.272 -8.897 11.480 1.00 97.00 102 GLY A C 1
ATOM 825 O O . GLY A 1 102 ? 1.372 -9.087 12.301 1.00 97.00 102 GLY A O 1
ATOM 826 N N . LEU A 1 103 ? 3.236 -7.991 11.672 1.00 96.81 103 LEU A N 1
ATOM 827 C CA . LEU A 1 103 ? 3.291 -7.076 12.818 1.00 96.81 103 LEU A CA 1
ATOM 828 C C . LEU A 1 103 ? 2.317 -5.898 12.718 1.00 96.81 103 LEU A C 1
ATOM 830 O O . LEU A 1 103 ? 2.152 -5.163 13.689 1.00 96.81 103 LEU A O 1
ATOM 834 N N . ARG A 1 104 ? 1.718 -5.653 11.552 1.00 97.25 104 ARG A N 1
ATOM 835 C CA . ARG A 1 104 ? 0.908 -4.458 11.343 1.00 97.25 104 ARG A CA 1
ATOM 836 C C . ARG A 1 104 ? -0.455 -4.601 12.017 1.00 97.25 104 ARG A C 1
ATOM 838 O O . ARG A 1 104 ? -1.305 -5.352 11.542 1.00 97.25 104 ARG A O 1
ATOM 845 N N . GLU A 1 105 ? -0.681 -3.815 13.066 1.00 96.94 105 GLU A N 1
ATOM 846 C CA . GLU A 1 105 ? -1.939 -3.763 13.830 1.00 96.94 105 GLU A CA 1
ATOM 847 C C . GLU A 1 105 ? -2.652 -2.432 13.668 1.00 96.94 105 GLU A C 1
ATOM 849 O O . GLU A 1 105 ? -1.974 -1.413 13.549 1.00 96.94 105 GLU A O 1
ATOM 854 N N . GLN A 1 106 ? -3.986 -2.429 13.673 1.00 96.94 106 GLN A N 1
ATOM 855 C CA . GLN A 1 106 ? -4.774 -1.202 13.553 1.00 96.94 106 GLN A CA 1
ATOM 856 C C . GLN A 1 106 ? -4.529 -0.277 14.754 1.00 96.94 106 GLN A C 1
ATOM 858 O O . GLN A 1 106 ? -4.667 -0.690 15.908 1.00 96.94 106 GLN A O 1
ATOM 863 N N . GLY A 1 107 ? -4.196 0.988 14.490 1.00 94.81 107 GLY A N 1
ATOM 864 C CA . GLY A 1 107 ? -4.068 1.999 15.541 1.00 94.81 107 GLY A CA 1
ATOM 865 C C . GLY A 1 107 ? -5.403 2.272 16.246 1.00 94.81 107 GLY A C 1
ATOM 866 O O . GLY A 1 107 ? -6.468 2.146 15.653 1.00 94.81 107 GLY A O 1
ATOM 867 N N . LYS A 1 108 ? -5.368 2.697 17.517 1.00 90.62 108 LYS A N 1
ATOM 868 C CA . LYS A 1 108 ? -6.595 2.988 18.294 1.00 90.62 108 LYS A CA 1
ATOM 869 C C . LYS A 1 108 ? -7.461 4.097 17.689 1.00 90.62 108 LYS A C 1
ATOM 871 O O . LYS A 1 108 ? -8.672 4.080 17.860 1.00 90.62 108 LYS A O 1
ATOM 876 N N . GLU A 1 109 ? -6.826 5.050 17.017 1.00 91.25 109 GLU A N 1
ATOM 877 C CA . GLU A 1 109 ? -7.471 6.197 16.364 1.00 91.25 109 GLU A CA 1
ATOM 878 C C . GLU A 1 109 ? -7.456 6.073 14.835 1.00 91.25 109 GLU A C 1
ATOM 880 O O . GLU A 1 109 ? -7.873 6.987 14.134 1.00 91.25 109 GLU A O 1
ATOM 885 N N . GLU A 1 110 ? -6.958 4.951 14.314 1.00 94.25 110 GLU A N 1
ATOM 886 C CA . GLU A 1 110 ? -6.862 4.711 12.881 1.00 94.25 110 GLU A CA 1
ATOM 887 C C . GLU A 1 110 ? -8.181 4.147 12.350 1.00 94.25 110 GLU A C 1
ATOM 889 O O . GLU A 1 110 ? -8.670 3.117 12.830 1.00 94.25 110 GLU A O 1
ATOM 894 N N . SER A 1 111 ? -8.731 4.791 11.322 1.00 94.81 111 SER A N 1
ATOM 895 C CA . SER A 1 111 ? -9.944 4.313 10.658 1.00 94.81 111 SER A CA 1
ATOM 896 C C . SER A 1 111 ? -9.710 2.990 9.926 1.00 94.81 111 SER A C 1
ATOM 898 O O . SER A 1 111 ? -8.595 2.653 9.509 1.00 94.81 111 SER A O 1
ATOM 900 N N . VAL A 1 112 ? -10.786 2.236 9.699 1.00 95.50 112 VAL A N 1
ATOM 901 C CA . VAL A 1 112 ? -10.733 1.002 8.900 1.00 95.50 112 VAL A CA 1
ATOM 902 C C . VAL A 1 112 ? -10.151 1.252 7.498 1.00 95.50 112 VAL A C 1
ATOM 904 O O . VAL A 1 112 ? -9.389 0.427 6.994 1.00 95.50 112 VAL A O 1
ATOM 907 N N . GLU A 1 113 ? -10.465 2.385 6.861 1.00 95.12 113 GLU A N 1
ATOM 908 C CA . GLU A 1 113 ? -9.964 2.717 5.515 1.00 95.12 113 GLU A CA 1
ATOM 909 C C . GLU A 1 113 ? -8.454 2.955 5.485 1.00 95.12 113 GLU A C 1
ATOM 911 O O . GLU A 1 113 ? -7.758 2.441 4.601 1.00 95.12 113 GLU A O 1
ATOM 916 N N . GLU A 1 114 ? -7.940 3.709 6.455 1.00 96.31 114 GLU A N 1
ATOM 917 C CA . GLU A 1 114 ? -6.508 3.980 6.593 1.00 96.31 114 GLU A CA 1
ATOM 918 C C . GLU A 1 114 ? -5.739 2.685 6.838 1.00 96.31 114 GLU A C 1
ATOM 920 O O . GLU A 1 114 ? -4.733 2.417 6.168 1.00 96.31 114 GLU A O 1
ATOM 925 N N . TYR A 1 115 ? -6.271 1.828 7.712 1.00 97.31 115 TYR A N 1
ATOM 926 C CA . TYR A 1 115 ? -5.643 0.559 8.037 1.00 97.31 115 TYR A CA 1
ATOM 927 C C . TYR A 1 115 ? -5.570 -0.383 6.829 1.00 97.31 115 TYR A C 1
ATOM 929 O O . TYR A 1 115 ? -4.497 -0.900 6.505 1.00 97.31 115 TYR A O 1
ATOM 937 N N . ILE A 1 116 ? -6.674 -0.551 6.095 1.00 97.19 116 ILE A N 1
ATOM 938 C CA . ILE A 1 116 ? -6.705 -1.364 4.868 1.00 97.19 116 ILE A CA 1
ATOM 939 C C . ILE A 1 116 ? -5.750 -0.805 3.813 1.00 97.19 116 ILE A C 1
ATOM 941 O O . ILE A 1 116 ? -5.029 -1.564 3.159 1.00 97.19 116 ILE A O 1
ATOM 945 N N . THR A 1 117 ? -5.691 0.518 3.665 1.00 97.25 117 THR A N 1
ATOM 946 C CA . THR A 1 117 ? -4.766 1.177 2.734 1.00 97.25 117 THR A CA 1
ATOM 947 C C . THR A 1 117 ? -3.310 0.894 3.110 1.00 97.25 117 THR A C 1
ATOM 949 O O . THR A 1 117 ? -2.485 0.574 2.246 1.00 97.25 117 THR A O 1
ATOM 952 N N . ALA A 1 118 ? -2.982 0.943 4.402 1.00 96.81 118 ALA A N 1
ATOM 953 C CA . ALA A 1 118 ? -1.655 0.607 4.899 1.00 96.81 118 ALA A CA 1
ATOM 954 C C . ALA A 1 118 ? -1.306 -0.875 4.680 1.00 96.81 118 ALA A C 1
ATOM 956 O O . ALA A 1 118 ? -0.191 -1.178 4.244 1.00 96.81 118 ALA A O 1
ATOM 957 N N . LEU A 1 119 ? -2.251 -1.793 4.912 1.00 97.56 119 LEU A N 1
ATOM 958 C CA . LEU A 1 119 ? -2.070 -3.222 4.640 1.00 97.56 119 LEU A CA 1
ATOM 959 C C . LEU A 1 119 ? -1.837 -3.491 3.150 1.00 97.56 119 LEU A C 1
ATOM 961 O O . LEU A 1 119 ? -0.888 -4.196 2.810 1.00 97.56 119 LEU A O 1
ATOM 965 N N . ARG A 1 120 ? -2.620 -2.877 2.250 1.00 96.88 120 ARG A N 1
ATOM 966 C CA . ARG A 1 120 ? -2.422 -2.977 0.789 1.00 96.88 120 ARG A CA 1
ATOM 967 C C . ARG A 1 120 ? -1.034 -2.486 0.375 1.00 96.88 120 ARG A C 1
ATOM 969 O O . ARG A 1 120 ? -0.358 -3.123 -0.436 1.00 96.88 120 ARG A O 1
ATOM 976 N N . LYS A 1 121 ? -0.565 -1.386 0.973 1.00 94.56 121 LYS A N 1
ATOM 977 C CA . LYS A 1 121 ? 0.780 -0.850 0.725 1.00 94.56 121 LYS A CA 1
ATOM 978 C C . LYS A 1 121 ? 1.876 -1.841 1.130 1.00 94.56 121 LYS A C 1
ATOM 980 O O . LYS A 1 121 ? 2.792 -2.058 0.339 1.00 94.56 121 LYS A O 1
ATOM 985 N N . LEU A 1 122 ? 1.776 -2.464 2.305 1.00 94.56 122 LEU A N 1
ATOM 986 C CA . LEU A 1 122 ? 2.738 -3.474 2.774 1.00 94.56 122 LEU A CA 1
ATOM 987 C C . LEU A 1 122 ? 2.652 -4.783 1.974 1.00 94.56 122 LEU A C 1
ATOM 989 O O . LEU A 1 122 ? 3.670 -5.374 1.626 1.00 94.56 122 LEU A O 1
ATOM 993 N N . ALA A 1 123 ? 1.448 -5.220 1.605 1.00 95.69 123 ALA A N 1
ATOM 994 C CA . ALA A 1 123 ? 1.249 -6.429 0.811 1.00 95.69 123 ALA A CA 1
ATOM 995 C C . ALA A 1 123 ? 1.924 -6.346 -0.575 1.00 95.69 123 ALA A C 1
ATOM 997 O O . ALA A 1 123 ? 2.353 -7.371 -1.112 1.00 95.69 123 ALA A O 1
ATOM 998 N N . SER A 1 124 ? 2.086 -5.135 -1.130 1.00 91.94 124 SER A N 1
ATOM 999 C CA . SER A 1 124 ? 2.699 -4.910 -2.450 1.00 91.94 124 SER A CA 1
ATOM 1000 C C . SER A 1 124 ? 4.150 -5.408 -2.571 1.00 91.94 124 SER A C 1
ATOM 1002 O O . SER A 1 124 ? 4.574 -5.798 -3.660 1.00 91.94 124 SER A O 1
ATOM 1004 N N . SER A 1 125 ? 4.912 -5.446 -1.472 1.00 88.62 125 SER A N 1
ATOM 1005 C CA . SER A 1 125 ? 6.296 -5.948 -1.417 1.00 88.62 125 SER A CA 1
ATOM 1006 C C . SER A 1 125 ? 6.403 -7.402 -0.927 1.00 88.62 125 SER A C 1
ATOM 1008 O O . SER A 1 125 ? 7.448 -8.037 -1.085 1.00 88.62 125 SER A O 1
ATOM 1010 N N . CYS A 1 126 ? 5.314 -7.978 -0.406 1.00 91.88 126 CYS A N 1
ATOM 1011 C CA . CYS A 1 126 ? 5.278 -9.315 0.200 1.00 91.88 126 CYS A CA 1
ATOM 1012 C C . CYS A 1 126 ? 5.193 -10.481 -0.801 1.00 91.88 126 CYS A C 1
ATOM 1014 O O . CYS A 1 126 ? 5.304 -11.647 -0.401 1.00 91.88 126 CYS A O 1
ATOM 1016 N N . LYS A 1 127 ? 4.984 -10.192 -2.095 1.00 91.25 127 LYS A N 1
ATOM 1017 C CA . LYS A 1 127 ? 4.837 -11.191 -3.172 1.00 91.25 127 LYS A CA 1
ATOM 1018 C C . LYS A 1 127 ? 3.830 -12.299 -2.813 1.00 91.25 127 LYS A C 1
ATOM 1020 O O . LYS A 1 127 ? 4.165 -13.482 -2.857 1.00 91.25 127 LYS A O 1
ATOM 1025 N N . PHE A 1 128 ? 2.619 -11.927 -2.395 1.00 92.88 128 PHE A N 1
ATOM 1026 C CA . PHE A 1 128 ? 1.554 -12.900 -2.098 1.00 92.88 128 PHE A CA 1
ATOM 1027 C C . PHE A 1 128 ? 0.870 -13.460 -3.357 1.00 92.88 128 PHE A C 1
ATOM 1029 O O . PHE A 1 128 ? 0.238 -14.510 -3.287 1.00 92.88 128 PHE A O 1
ATOM 1036 N N . GLY A 1 129 ? 1.030 -12.809 -4.515 1.00 93.31 129 GLY A N 1
ATOM 1037 C CA . GLY A 1 129 ? 0.444 -13.273 -5.775 1.00 93.31 129 GLY A CA 1
ATOM 1038 C C . GLY A 1 129 ? -1.082 -13.173 -5.758 1.00 93.31 129 GLY A C 1
ATOM 1039 O O . GLY A 1 129 ? -1.620 -12.138 -5.381 1.00 93.31 129 GLY A O 1
ATOM 1040 N N . ALA A 1 130 ? -1.773 -14.246 -6.143 1.00 93.81 130 ALA A N 1
ATOM 1041 C CA . ALA A 1 130 ? -3.239 -14.282 -6.169 1.00 93.81 130 ALA A CA 1
ATOM 1042 C C . ALA A 1 130 ? -3.882 -14.148 -4.774 1.00 93.81 130 ALA A C 1
ATOM 1044 O O . ALA A 1 130 ? -5.014 -13.697 -4.664 1.00 93.81 130 ALA A O 1
ATOM 1045 N N . LEU A 1 131 ? -3.143 -14.466 -3.707 1.00 95.19 131 LEU A N 1
ATOM 1046 C CA . LEU A 1 131 ? -3.660 -14.503 -2.335 1.00 95.19 131 LEU A CA 1
ATOM 1047 C C . LEU A 1 131 ? -3.568 -13.150 -1.608 1.00 95.19 131 LEU A C 1
ATOM 1049 O O . LEU A 1 131 ? -3.690 -13.102 -0.389 1.00 95.19 131 LEU A O 1
ATOM 1053 N N . VAL A 1 132 ? -3.278 -12.043 -2.304 1.00 96.38 132 VAL A N 1
ATOM 1054 C CA . VAL A 1 132 ? -3.103 -10.725 -1.660 1.00 96.38 132 VAL A CA 1
ATOM 1055 C C . VAL A 1 132 ? -4.339 -10.326 -0.850 1.00 96.38 132 VAL A C 1
ATOM 1057 O O . VAL A 1 132 ? -4.196 -9.944 0.310 1.00 96.38 132 VAL A O 1
ATOM 1060 N N . GLU A 1 133 ? -5.535 -10.445 -1.428 1.00 95.94 133 GLU A N 1
ATOM 1061 C CA . GLU A 1 133 ? -6.774 -10.027 -0.760 1.00 95.94 133 GLU A CA 1
ATOM 1062 C C . GLU A 1 133 ? -7.105 -10.928 0.438 1.00 95.94 133 GLU A C 1
ATOM 1064 O O . GLU A 1 133 ? -7.469 -10.418 1.495 1.00 95.94 133 GLU A O 1
ATOM 1069 N N . GLU A 1 134 ? -6.886 -12.242 0.319 1.00 95.94 134 GLU A N 1
ATOM 1070 C CA . GLU A 1 134 ? -7.034 -13.195 1.429 1.00 95.94 134 GLU A CA 1
ATOM 1071 C C . GLU A 1 134 ? -6.074 -12.870 2.576 1.00 95.94 134 GLU A C 1
ATOM 1073 O O . GLU A 1 134 ? -6.480 -12.787 3.730 1.00 95.94 134 GLU A O 1
ATOM 1078 N N . ARG A 1 135 ? -4.800 -12.587 2.273 1.00 97.00 135 ARG A N 1
ATOM 1079 C CA . ARG A 1 135 ? -3.813 -12.233 3.304 1.00 97.00 135 ARG A CA 1
ATOM 1080 C C . ARG A 1 135 ? -4.156 -10.930 4.012 1.00 97.00 135 ARG A C 1
ATOM 1082 O O . ARG A 1 135 ? -3.949 -10.835 5.218 1.00 97.00 135 ARG A O 1
ATOM 1089 N N . ILE A 1 136 ? -4.667 -9.936 3.285 1.00 97.62 136 ILE A N 1
ATOM 1090 C CA . ILE A 1 136 ? -5.125 -8.671 3.876 1.00 97.62 136 ILE A CA 1
ATOM 1091 C C . ILE A 1 136 ? -6.345 -8.908 4.761 1.00 97.62 136 ILE A C 1
ATOM 1093 O O . ILE A 1 136 ? -6.380 -8.388 5.873 1.00 97.62 136 ILE A O 1
ATOM 1097 N N . ARG A 1 137 ? -7.308 -9.713 4.303 1.00 96.00 137 ARG A N 1
ATOM 1098 C CA . ARG A 1 137 ? -8.488 -10.096 5.082 1.00 96.00 137 ARG A CA 1
ATOM 1099 C C . ARG A 1 137 ? -8.089 -10.771 6.388 1.00 96.00 137 ARG A C 1
ATOM 1101 O O . ARG A 1 137 ? -8.503 -10.319 7.451 1.00 96.00 137 ARG A O 1
ATOM 1108 N N . ASP A 1 138 ? -7.269 -11.812 6.314 1.00 95.19 138 ASP A N 1
ATOM 1109 C CA . ASP A 1 138 ? -6.880 -12.595 7.485 1.00 95.19 138 ASP A CA 1
ATOM 1110 C C . ASP A 1 138 ? -6.100 -11.724 8.483 1.00 95.19 138 ASP A C 1
ATOM 1112 O O . ASP A 1 138 ? -6.371 -11.748 9.684 1.00 95.19 138 ASP A O 1
ATOM 1116 N N . GLN A 1 139 ? -5.184 -10.881 7.991 1.00 96.75 139 GLN A N 1
ATOM 1117 C CA . GLN A 1 139 ? -4.447 -9.934 8.830 1.00 96.75 139 GLN A CA 1
ATOM 1118 C C . GLN A 1 139 ? -5.373 -8.905 9.487 1.00 96.75 139 GLN A C 1
ATOM 1120 O O . GLN A 1 139 ? -5.197 -8.589 10.664 1.00 96.75 139 GLN A O 1
ATOM 1125 N N . PHE A 1 140 ? -6.364 -8.401 8.748 1.00 96.56 140 PHE A N 1
ATOM 1126 C CA . PHE A 1 140 ? -7.346 -7.463 9.275 1.00 96.56 140 PHE A CA 1
ATOM 1127 C C . PHE A 1 140 ? -8.152 -8.090 10.414 1.00 96.56 140 PHE A C 1
ATOM 1129 O O . PHE A 1 140 ? -8.236 -7.504 11.487 1.00 96.56 140 PHE A O 1
ATOM 1136 N N . VAL A 1 141 ? -8.684 -9.301 10.221 1.00 93.88 141 VAL A N 1
ATOM 1137 C CA . VAL A 1 141 ? -9.440 -10.025 11.259 1.00 93.88 141 VAL A CA 1
ATOM 1138 C C . VAL A 1 141 ? -8.573 -10.269 12.499 1.00 93.88 141 VAL A C 1
ATOM 1140 O O . VAL A 1 141 ? -9.027 -10.084 13.627 1.00 93.88 141 VAL A O 1
ATOM 1143 N N . LEU A 1 142 ? -7.305 -10.646 12.308 1.00 93.69 142 LEU A N 1
ATOM 1144 C CA . LEU A 1 142 ? -6.384 -10.926 13.411 1.00 93.69 142 LEU A CA 1
ATOM 1145 C C . LEU A 1 142 ? -6.007 -9.680 14.220 1.00 93.69 142 LEU A C 1
ATOM 1147 O O . LEU A 1 142 ? -5.827 -9.782 15.433 1.00 93.69 142 LEU A O 1
ATOM 1151 N N . ARG A 1 143 ? -5.847 -8.521 13.570 1.00 95.94 143 ARG A N 1
ATOM 1152 C CA . ARG A 1 143 ? -5.235 -7.328 14.181 1.00 95.94 143 ARG A CA 1
ATOM 1153 C C . ARG A 1 143 ? -6.097 -6.061 14.127 1.00 95.94 143 ARG A C 1
ATOM 1155 O O . ARG A 1 143 ? -5.573 -4.959 14.313 1.00 95.94 143 ARG A O 1
ATOM 1162 N N . CYS A 1 144 ? -7.402 -6.191 13.891 1.00 94.31 144 CYS A N 1
ATOM 1163 C CA . CYS A 1 144 ? -8.343 -5.084 14.047 1.00 94.31 144 CYS A CA 1
ATOM 1164 C C . CYS A 1 144 ? -8.429 -4.652 15.517 1.00 94.31 144 CYS A C 1
ATOM 1166 O O . CYS A 1 144 ? -8.356 -5.482 16.429 1.00 94.31 144 CYS A O 1
ATOM 1168 N N . CYS A 1 145 ? -8.621 -3.354 15.751 1.00 93.56 145 CYS A N 1
ATOM 1169 C CA . CYS A 1 145 ? -8.652 -2.795 17.104 1.00 93.56 145 CYS A CA 1
ATOM 1170 C C . CYS A 1 145 ? -9.973 -3.075 17.844 1.00 93.56 145 CYS A C 1
ATOM 1172 O O . CYS A 1 145 ? -10.003 -3.065 19.071 1.00 93.56 145 CYS A O 1
ATOM 1174 N N . SER A 1 146 ? -11.061 -3.320 17.106 1.00 91.94 146 SER A N 1
ATOM 1175 C CA . SER A 1 146 ? -12.404 -3.510 17.657 1.00 91.94 146 SER A CA 1
ATOM 1176 C C . SER A 1 146 ? -12.746 -4.989 17.800 1.00 91.94 146 SER A C 1
ATOM 1178 O O . SER A 1 146 ? -12.872 -5.704 16.804 1.00 91.94 146 SER A O 1
ATOM 1180 N N . ASP A 1 147 ? -12.962 -5.434 19.038 1.00 91.12 147 ASP A N 1
ATOM 1181 C CA . ASP A 1 147 ? -13.370 -6.812 19.328 1.00 91.12 147 ASP A CA 1
ATOM 1182 C C . ASP A 1 147 ? -14.749 -7.132 18.738 1.00 91.12 147 ASP A C 1
ATOM 1184 O O . ASP A 1 147 ? -14.941 -8.215 18.199 1.00 91.12 147 ASP A O 1
ATOM 1188 N N . LYS A 1 148 ? -15.671 -6.157 18.705 1.00 90.75 148 LYS A N 1
ATOM 1189 C CA . LYS A 1 148 ? -16.995 -6.327 18.078 1.00 90.75 148 LYS A CA 1
ATOM 1190 C C . LYS A 1 148 ? -16.905 -6.641 16.589 1.00 90.75 148 LYS A C 1
ATOM 1192 O O . LYS A 1 148 ? -17.646 -7.477 16.086 1.00 90.75 148 LYS A O 1
ATOM 1197 N N . VAL A 1 149 ? -15.998 -5.961 15.881 1.00 92.88 149 VAL A N 1
ATOM 1198 C CA . VAL A 1 149 ? -15.739 -6.252 14.463 1.00 92.88 149 VAL A CA 1
ATOM 1199 C C . VAL A 1 149 ? -15.235 -7.683 14.327 1.00 92.88 149 VAL A C 1
ATOM 1201 O O . VAL A 1 149 ? -15.712 -8.420 13.471 1.00 92.88 149 VAL A O 1
ATOM 1204 N N . ARG A 1 150 ? -14.308 -8.096 15.196 1.00 92.81 150 ARG A N 1
ATOM 1205 C CA . ARG A 1 150 ? -13.739 -9.443 15.173 1.00 92.81 150 ARG A CA 1
ATOM 1206 C C . ARG A 1 150 ? -14.791 -10.526 15.425 1.00 92.81 150 ARG A C 1
ATOM 1208 O O . ARG A 1 150 ? -14.849 -11.492 14.674 1.00 92.81 150 ARG A O 1
ATOM 1215 N N . GLU A 1 151 ? -15.644 -10.334 16.428 1.00 91.56 151 GLU A N 1
ATOM 1216 C CA . GLU A 1 151 ? -16.741 -11.243 16.775 1.00 91.56 151 GLU A CA 1
ATOM 1217 C C . GLU A 1 151 ? -17.743 -11.407 15.624 1.00 91.56 151 GLU A C 1
ATOM 1219 O O . GLU A 1 151 ? -18.085 -12.534 15.272 1.00 91.56 151 GLU A O 1
ATOM 1224 N N . GLU A 1 152 ? -18.174 -10.310 14.988 1.00 91.38 152 GLU A N 1
ATOM 1225 C CA . GLU A 1 152 ? -19.079 -10.385 13.831 1.00 91.38 152 GLU A CA 1
ATOM 1226 C C . GLU A 1 152 ? -18.444 -11.104 12.634 1.00 91.38 152 GLU A C 1
ATOM 1228 O O . GLU A 1 152 ? -19.132 -11.814 11.899 1.00 91.38 152 GLU A O 1
ATOM 1233 N N . LEU A 1 153 ? -17.136 -10.931 12.430 1.00 92.38 153 LEU A N 1
ATOM 1234 C CA . LEU A 1 153 ? -16.411 -11.569 11.333 1.00 92.38 153 LEU A CA 1
ATOM 1235 C C . LEU A 1 153 ? -16.193 -13.066 11.570 1.00 92.38 153 LEU A C 1
ATOM 1237 O O . LEU A 1 153 ? -16.273 -13.831 10.615 1.00 92.38 153 LEU A O 1
ATOM 1241 N N . TRP A 1 154 ? -15.980 -13.501 12.815 1.00 91.06 154 TRP A N 1
ATOM 1242 C CA . TRP A 1 154 ? -15.853 -14.924 13.164 1.00 91.06 154 TRP A CA 1
ATOM 1243 C C . TRP A 1 154 ? -17.135 -15.732 12.951 1.00 91.06 154 TRP A C 1
ATOM 1245 O O . TRP A 1 154 ? -17.071 -16.951 12.822 1.00 91.06 154 TRP A O 1
ATOM 1255 N N . LEU A 1 155 ? -18.294 -15.073 12.909 1.00 91.25 155 LEU A N 1
ATOM 1256 C CA . LEU A 1 155 ? -19.581 -15.720 12.643 1.00 91.25 155 LEU A CA 1
ATOM 1257 C C . LEU A 1 155 ? -19.842 -15.962 11.150 1.00 91.25 155 LEU A C 1
ATOM 1259 O O . LEU A 1 155 ? -20.809 -16.643 10.809 1.00 91.25 155 LEU A O 1
ATOM 1263 N N . LYS A 1 156 ? -19.034 -15.380 10.259 1.00 88.88 156 LYS A N 1
ATOM 1264 C CA . LYS A 1 156 ? -19.197 -15.511 8.809 1.00 88.88 156 LYS A CA 1
ATOM 1265 C C . LYS A 1 156 ? -18.272 -16.580 8.250 1.00 88.88 156 LYS A C 1
ATOM 1267 O O . LYS A 1 156 ? -17.125 -16.696 8.669 1.00 88.88 156 LYS A O 1
ATOM 1272 N N . ASP A 1 157 ? -18.775 -17.303 7.257 1.00 85.50 157 ASP A N 1
ATOM 1273 C CA . ASP A 1 157 ? -18.001 -18.293 6.518 1.00 85.50 157 ASP A CA 1
ATOM 1274 C C . ASP A 1 157 ? -17.264 -17.613 5.354 1.00 85.50 157 ASP A C 1
ATOM 1276 O O . ASP A 1 157 ? -17.892 -17.062 4.452 1.00 85.50 157 ASP A O 1
ATOM 1280 N N . GLU A 1 158 ? -15.935 -17.566 5.452 1.00 87.31 158 GLU A N 1
ATOM 1281 C CA . GLU A 1 158 ? -14.989 -17.012 4.468 1.00 87.31 158 GLU A CA 1
ATOM 1282 C C . GLU A 1 158 ? -15.434 -15.735 3.709 1.00 87.31 158 GLU A C 1
ATOM 1284 O O . GLU A 1 158 ? -15.405 -15.700 2.475 1.00 87.31 158 GLU A O 1
ATOM 1289 N N . PRO A 1 159 ? -15.779 -14.624 4.395 1.00 92.06 159 PRO A N 1
ATOM 1290 C CA . PRO A 1 159 ? -16.220 -13.410 3.710 1.00 92.06 159 PRO A CA 1
ATOM 1291 C C . PRO A 1 159 ? -15.115 -12.835 2.798 1.00 92.06 159 PRO A C 1
ATOM 1293 O O . PRO A 1 159 ? -13.936 -12.842 3.176 1.00 92.06 159 PRO A O 1
ATOM 1296 N N . PRO A 1 160 ? -15.444 -12.293 1.610 1.00 94.50 160 PRO A N 1
ATOM 1297 C CA . PRO A 1 160 ? -14.483 -11.569 0.783 1.00 94.50 160 PRO A CA 1
ATOM 1298 C C . PRO A 1 160 ? -14.047 -10.266 1.470 1.00 94.50 160 PRO A C 1
ATOM 1300 O O . PRO A 1 160 ? -14.769 -9.711 2.302 1.00 94.50 160 PRO A O 1
ATOM 1303 N N . LEU A 1 161 ? -12.872 -9.736 1.102 1.00 94.69 161 LEU A N 1
ATOM 1304 C CA . LEU A 1 161 ? -12.310 -8.549 1.762 1.00 94.69 161 LEU A CA 1
ATOM 1305 C C . LEU A 1 161 ? -13.265 -7.344 1.733 1.00 94.69 161 LEU A C 1
ATOM 1307 O O . LEU A 1 161 ? -13.399 -6.649 2.737 1.00 94.69 161 LEU A O 1
ATOM 1311 N N . ASP A 1 162 ? -13.966 -7.119 0.623 1.00 95.31 162 ASP A N 1
ATOM 1312 C CA . ASP A 1 162 ? -14.911 -6.004 0.496 1.00 95.31 162 ASP A CA 1
ATOM 1313 C C . ASP A 1 162 ? -16.065 -6.095 1.503 1.00 95.31 162 ASP A C 1
ATOM 1315 O O . ASP A 1 162 ? -16.493 -5.087 2.076 1.00 95.31 162 ASP A O 1
ATOM 1319 N N . GLU A 1 163 ? -16.539 -7.311 1.776 1.00 94.31 163 GLU A N 1
ATOM 1320 C CA . GLU A 1 163 ? -17.577 -7.543 2.773 1.00 94.31 163 GLU A CA 1
ATOM 1321 C C . GLU A 1 163 ? -17.047 -7.286 4.187 1.00 94.31 163 GLU A C 1
ATOM 1323 O O . GLU A 1 163 ? -17.702 -6.591 4.968 1.00 94.31 163 GLU A O 1
ATOM 1328 N N . VAL A 1 164 ? -15.838 -7.769 4.493 1.00 94.75 164 VAL A N 1
ATOM 1329 C CA . VAL A 1 164 ? -15.158 -7.521 5.774 1.00 94.75 164 VAL A CA 1
ATOM 1330 C C . VAL A 1 164 ? -15.019 -6.026 6.049 1.00 94.75 164 VAL A C 1
ATOM 1332 O O . VAL A 1 164 ? -15.375 -5.550 7.129 1.00 94.75 164 VAL A O 1
ATOM 1335 N N . VAL A 1 165 ? -14.568 -5.265 5.051 1.00 95.44 165 VAL A N 1
ATOM 1336 C CA . VAL A 1 165 ? -14.418 -3.810 5.149 1.00 95.44 165 VAL A CA 1
ATOM 1337 C C . VAL A 1 165 ? -15.771 -3.127 5.356 1.00 95.44 165 VAL A C 1
ATOM 1339 O O . VAL A 1 165 ? -15.881 -2.223 6.183 1.00 95.44 165 VAL A O 1
ATOM 1342 N N . SER A 1 166 ? -16.817 -3.565 4.652 1.00 95.19 166 SER A N 1
ATOM 1343 C CA . SER A 1 166 ? -18.174 -3.031 4.816 1.00 95.19 166 SER A CA 1
ATOM 1344 C C . SER A 1 166 ? -18.719 -3.261 6.228 1.00 95.19 166 SER A C 1
ATOM 1346 O O . SER A 1 166 ? -19.255 -2.337 6.841 1.00 95.19 166 SER A O 1
ATOM 1348 N N . ILE A 1 167 ? -18.549 -4.467 6.777 1.00 93.44 167 ILE A N 1
ATOM 1349 C CA . ILE A 1 167 ? -18.941 -4.796 8.156 1.00 93.44 167 ILE A CA 1
ATOM 1350 C C . ILE A 1 167 ? -18.204 -3.896 9.142 1.00 93.44 167 ILE A C 1
ATOM 1352 O O . ILE A 1 167 ? -18.837 -3.210 9.946 1.00 93.44 167 ILE A O 1
ATOM 1356 N N . ALA A 1 168 ? -16.879 -3.836 9.030 1.00 94.69 168 ALA A N 1
ATOM 1357 C CA . ALA A 1 168 ? -16.052 -3.063 9.940 1.00 94.69 168 ALA A CA 1
ATOM 1358 C C . ALA A 1 168 ? -16.419 -1.571 9.936 1.00 94.69 168 ALA A C 1
ATOM 1360 O O . ALA A 1 168 ? -16.570 -0.982 11.004 1.00 94.69 168 ALA A O 1
ATOM 1361 N N . LYS A 1 169 ? -16.668 -0.978 8.760 1.00 94.69 169 LYS A N 1
ATOM 1362 C CA . LYS A 1 169 ? -17.129 0.416 8.642 1.00 94.69 169 LYS A CA 1
ATOM 1363 C C . LYS A 1 169 ? -18.483 0.656 9.307 1.00 94.69 169 LYS A C 1
ATOM 1365 O O . LYS A 1 169 ? -18.669 1.681 9.959 1.00 94.69 169 LYS A O 1
ATOM 1370 N N . ARG A 1 170 ? -19.440 -0.271 9.168 1.00 93.38 170 ARG A N 1
ATOM 1371 C CA . ARG A 1 170 ? -20.753 -0.146 9.829 1.00 93.38 170 ARG A CA 1
ATOM 1372 C C . ARG A 1 170 ? 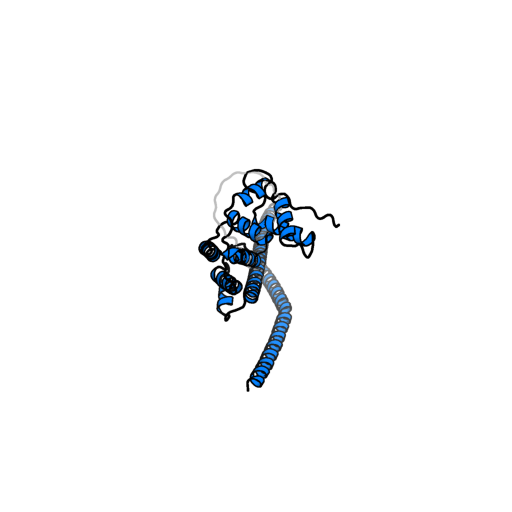-20.618 -0.175 11.347 1.00 93.38 170 ARG A C 1
ATOM 1374 O O . ARG A 1 170 ? -21.249 0.633 12.026 1.00 93.38 170 ARG A O 1
ATOM 1381 N N . VAL A 1 171 ? -19.789 -1.076 11.872 1.00 91.88 171 VAL A N 1
ATOM 1382 C CA . VAL A 1 171 ? -19.527 -1.174 13.314 1.00 91.88 171 VAL A CA 1
ATOM 1383 C C . VAL A 1 171 ? -18.786 0.066 13.816 1.00 91.88 171 VAL A C 1
ATOM 1385 O O . VAL A 1 171 ? -19.172 0.613 14.846 1.00 91.88 171 VAL A O 1
ATOM 1388 N N . GLU A 1 172 ? -17.779 0.552 13.086 1.00 90.94 172 GLU A N 1
ATOM 1389 C CA . GLU A 1 172 ? -17.055 1.793 13.401 1.00 90.94 172 GLU A CA 1
ATOM 1390 C C . GLU A 1 172 ? -18.018 2.987 13.491 1.00 90.94 172 GLU A C 1
ATOM 1392 O O . GLU A 1 172 ? -18.036 3.703 14.494 1.00 90.94 172 GLU A O 1
ATOM 1397 N N . HIS A 1 173 ? -18.891 3.146 12.493 1.00 90.38 173 HIS A N 1
ATOM 1398 C CA . HIS A 1 173 ? -19.912 4.190 12.478 1.00 90.38 173 HIS A CA 1
ATOM 1399 C C . HIS A 1 173 ? -20.885 4.066 13.660 1.00 90.38 173 HIS A C 1
ATOM 1401 O O . HIS A 1 173 ? -21.147 5.043 14.358 1.00 90.38 173 HIS A O 1
ATOM 1407 N N . MET A 1 174 ? -21.393 2.859 13.928 1.00 90.44 174 MET A N 1
ATOM 1408 C CA . MET A 1 174 ? -22.294 2.604 15.056 1.00 90.44 174 MET A CA 1
ATOM 1409 C C . MET A 1 174 ? -21.638 2.957 16.396 1.00 90.44 174 MET A C 1
ATOM 1411 O O . MET A 1 174 ? -22.247 3.650 17.211 1.00 90.44 174 MET A O 1
ATOM 1415 N N . LEU A 1 175 ? -20.385 2.550 16.612 1.00 87.31 175 LEU A N 1
ATOM 1416 C CA . LEU A 1 175 ? -19.638 2.869 17.830 1.00 87.31 175 LEU A CA 1
ATOM 1417 C C . LEU A 1 175 ? -19.411 4.374 17.987 1.00 87.31 175 LEU A C 1
ATOM 1419 O O . LEU A 1 175 ? -19.533 4.895 19.098 1.00 87.31 175 LEU A O 1
ATOM 1423 N N . LYS A 1 176 ? -19.141 5.080 16.885 1.00 87.75 176 LYS A N 1
ATOM 1424 C CA . LYS A 1 176 ? -19.008 6.537 16.881 1.00 87.75 176 LYS A CA 1
ATOM 1425 C C . LYS A 1 176 ? -20.313 7.225 17.292 1.00 87.75 176 LYS A C 1
ATOM 1427 O O . LYS A 1 176 ? -20.295 8.023 18.228 1.00 87.75 176 LYS A O 1
ATOM 1432 N N . CYS A 1 177 ? -21.443 6.858 16.681 1.00 86.62 177 CYS A N 1
ATOM 1433 C CA . CYS A 1 177 ? -22.756 7.410 17.031 1.00 86.62 177 CYS A CA 1
ATOM 1434 C C . CYS A 1 177 ? -23.125 7.138 18.496 1.00 86.62 177 CYS A C 1
ATOM 1436 O O . CYS A 1 177 ? -23.599 8.029 19.196 1.00 86.62 177 CYS A O 1
ATOM 1438 N N . VAL A 1 178 ? -22.875 5.922 18.994 1.00 86.00 178 VAL A N 1
ATOM 1439 C CA . VAL A 1 178 ? -23.111 5.577 20.408 1.00 86.00 178 VAL A CA 1
ATOM 1440 C C . VAL A 1 178 ? -22.230 6.424 21.333 1.00 86.00 178 VAL A C 1
ATOM 1442 O O . VAL A 1 178 ? -22.697 6.902 22.369 1.00 86.00 178 VAL A O 1
ATOM 1445 N N . GLY A 1 179 ? -20.971 6.655 20.955 1.00 84.25 179 GLY A N 1
ATOM 1446 C CA . GLY A 1 179 ? -20.060 7.536 21.678 1.00 84.25 179 GLY A CA 1
ATOM 1447 C C . GLY A 1 179 ? -20.575 8.975 21.764 1.00 84.25 179 GLY A C 1
ATOM 1448 O O . GLY A 1 179 ? -20.583 9.549 22.853 1.00 84.25 179 GLY A O 1
ATOM 1449 N N . GLU A 1 180 ? -21.049 9.537 20.653 1.00 85.56 180 GLU A N 1
ATOM 1450 C CA . GLU A 1 180 ? -21.631 10.886 20.585 1.00 85.56 180 GLU A CA 1
ATOM 1451 C C . GLU A 1 180 ? -22.898 11.002 21.440 1.00 85.56 180 GLU A C 1
ATOM 1453 O O . GLU A 1 180 ? -22.989 11.894 22.285 1.00 85.56 180 GLU A O 1
ATOM 1458 N N . LEU A 1 181 ? -23.815 10.036 21.329 1.00 81.75 181 LEU A N 1
ATOM 1459 C CA . LEU A 1 181 ? -25.010 9.973 22.173 1.00 81.75 181 LEU A CA 1
ATOM 1460 C C . LEU A 1 181 ? -24.642 9.908 23.660 1.00 81.75 181 LEU A C 1
ATOM 1462 O O . LEU A 1 181 ? -25.252 10.593 24.477 1.00 81.75 181 LEU A O 1
ATOM 1466 N N . SER A 1 182 ? -23.626 9.129 24.041 1.00 79.19 182 SER A N 1
ATOM 1467 C CA . SER A 1 182 ? -23.204 9.023 25.444 1.00 79.19 182 SER A CA 1
ATOM 1468 C C . SER A 1 182 ? -22.611 10.320 26.011 1.00 79.19 182 SER A C 1
ATOM 1470 O O . SER A 1 182 ? -22.724 10.564 27.214 1.00 79.19 182 SER A O 1
ATOM 1472 N N . LYS A 1 183 ? -21.982 11.149 25.167 1.00 77.94 183 LYS A N 1
ATOM 1473 C CA . LYS A 1 183 ? -21.453 12.464 25.556 1.00 77.94 183 LYS A CA 1
ATOM 1474 C C . LYS A 1 183 ? -22.593 13.455 25.769 1.00 77.94 183 LYS A C 1
ATOM 1476 O O . LYS A 1 183 ? -22.655 14.044 26.844 1.00 77.94 183 LYS A O 1
ATOM 1481 N N . ALA A 1 184 ? -23.549 13.504 24.839 1.00 70.44 184 ALA A N 1
ATOM 1482 C CA . ALA A 1 184 ? -24.759 14.316 24.970 1.00 70.44 184 ALA A CA 1
ATOM 1483 C C . ALA A 1 184 ? -25.525 13.997 26.271 1.00 70.44 184 ALA A C 1
ATOM 1485 O O . ALA A 1 184 ? -25.794 14.883 27.072 1.00 70.44 184 ALA A O 1
ATOM 1486 N N . HIS A 1 185 ? -25.724 12.711 26.590 1.00 67.06 185 HIS A N 1
ATOM 1487 C CA . HIS A 1 185 ? -26.380 12.306 27.845 1.00 67.06 185 HIS A CA 1
ATOM 1488 C C . HIS A 1 185 ? -25.603 12.689 29.120 1.00 67.06 185 HIS A C 1
ATOM 1490 O O . HIS A 1 185 ? -26.193 12.770 30.200 1.00 67.06 185 HIS A O 1
ATOM 1496 N N . LYS A 1 186 ? -24.276 12.857 29.054 1.00 66.19 186 LYS A N 1
ATOM 1497 C CA . LYS A 1 186 ? -23.480 13.326 30.201 1.00 66.19 186 LYS A CA 1
ATOM 1498 C C . LYS A 1 186 ? -23.585 14.838 30.353 1.00 66.19 186 LYS A C 1
ATOM 1500 O O . LYS A 1 186 ? -23.709 15.304 31.481 1.00 66.19 186 LYS A O 1
ATOM 1505 N N . GLU A 1 187 ? -23.570 15.573 29.249 1.00 61.47 187 GLU A N 1
ATOM 1506 C CA . GLU A 1 187 ? -23.743 17.029 29.221 1.00 61.47 187 GLU A CA 1
ATOM 1507 C C . GLU A 1 187 ? -25.143 17.432 29.714 1.00 61.47 187 GLU A C 1
ATOM 1509 O O . GLU A 1 187 ? -25.259 18.318 30.564 1.00 61.47 187 GLU A O 1
ATOM 1514 N N . ASP A 1 188 ? -26.180 16.681 29.332 1.00 59.66 188 ASP A N 1
ATOM 1515 C CA . ASP A 1 188 ? -27.548 16.845 29.846 1.00 59.66 188 ASP A CA 1
ATOM 1516 C C . ASP A 1 188 ? -27.638 16.557 31.357 1.00 59.66 188 ASP A C 1
ATOM 1518 O O . ASP A 1 188 ? -28.281 17.277 32.117 1.00 59.66 188 ASP A O 1
ATOM 1522 N N . LYS A 1 189 ? -26.937 15.532 31.860 1.00 57.00 189 LYS A N 1
ATOM 1523 C CA . LYS A 1 189 ? -26.915 15.238 33.308 1.00 57.00 189 LYS A CA 1
ATOM 1524 C C . LYS A 1 189 ? -26.137 16.269 34.126 1.00 57.00 189 LYS A C 1
ATOM 1526 O O . LYS A 1 189 ? -26.451 16.468 35.299 1.00 57.00 189 LYS A O 1
ATOM 1531 N N . VAL A 1 190 ? -25.102 16.882 33.554 1.00 63.09 190 VAL A N 1
ATOM 1532 C CA . VAL A 1 190 ? -24.317 17.933 34.222 1.00 63.09 190 VAL A CA 1
ATOM 1533 C C . VAL A 1 190 ? -25.109 19.237 34.278 1.00 63.09 190 VAL A C 1
ATOM 1535 O O . VAL A 1 190 ? -25.139 19.871 35.330 1.00 63.09 190 VAL A O 1
ATOM 1538 N N . SER A 1 191 ? -25.801 19.597 33.197 1.00 56.81 191 SER A N 1
ATOM 1539 C CA . SER A 1 191 ? -26.659 20.785 33.147 1.00 56.81 191 SER A CA 1
ATOM 1540 C C . SER A 1 191 ? -27.855 20.678 34.101 1.00 56.81 191 SER A C 1
ATOM 1542 O O . SER A 1 191 ? -28.097 21.619 34.855 1.00 56.81 191 SER A O 1
ATOM 1544 N N . VAL A 1 192 ? -28.505 19.512 34.203 1.00 59.03 192 VAL A N 1
ATOM 1545 C CA . VAL A 1 192 ? -29.578 19.289 35.195 1.00 59.03 192 VAL A CA 1
ATOM 1546 C C . VAL A 1 192 ? -29.063 19.422 36.635 1.00 59.03 192 VAL A C 1
ATOM 1548 O O . VAL A 1 192 ? -29.690 20.090 37.452 1.00 59.03 192 VAL A O 1
ATOM 1551 N N . LYS A 1 193 ? -27.885 18.869 36.960 1.00 56.69 193 LYS A N 1
ATOM 1552 C CA . LYS A 1 193 ? -27.294 19.012 38.306 1.00 56.69 193 LYS A CA 1
ATOM 1553 C C . LYS A 1 193 ? -26.867 20.445 38.633 1.00 56.69 193 LYS A C 1
ATOM 1555 O O . LYS A 1 193 ? -26.947 20.848 39.791 1.00 56.69 193 LYS A O 1
ATOM 1560 N N . ALA A 1 194 ? -26.406 21.205 37.640 1.00 57.03 194 ALA A N 1
ATOM 1561 C CA . ALA A 1 194 ? -26.060 22.613 37.809 1.00 57.03 194 ALA A CA 1
ATOM 1562 C C . ALA A 1 194 ? -27.310 23.467 38.082 1.00 57.03 194 ALA A C 1
ATOM 1564 O O . ALA A 1 194 ? -27.306 24.270 39.012 1.00 57.03 194 ALA A O 1
ATOM 1565 N N . GLN A 1 195 ? -28.404 23.217 37.355 1.00 54.03 195 GLN A N 1
ATOM 1566 C CA . GLN A 1 195 ? -29.693 23.879 37.579 1.00 54.03 195 GLN A CA 1
ATOM 1567 C C . GLN A 1 195 ? -30.313 23.505 38.934 1.00 54.03 195 GLN A C 1
ATOM 1569 O O . GLN A 1 195 ? -30.858 24.364 39.625 1.00 54.03 195 GLN A O 1
ATOM 1574 N N . GLU A 1 196 ? -30.188 22.247 39.367 1.00 52.34 196 GLU A N 1
ATOM 1575 C CA . GLU A 1 196 ? -30.621 21.816 40.704 1.00 52.34 196 GLU A CA 1
ATOM 1576 C C . GLU A 1 196 ? -29.818 22.500 41.824 1.00 52.34 196 GLU A C 1
ATOM 1578 O O . GLU A 1 196 ? -30.392 22.862 42.853 1.00 52.34 196 GLU A O 1
ATOM 1583 N N . ALA A 1 197 ? -28.514 22.726 41.628 1.00 57.44 197 ALA A N 1
ATOM 1584 C CA . ALA A 1 197 ? -27.672 23.446 42.582 1.00 57.44 197 ALA A CA 1
ATOM 1585 C C . ALA A 1 197 ? -28.004 24.950 42.640 1.00 57.44 197 ALA A C 1
ATOM 1587 O O . ALA A 1 197 ? -28.111 25.501 43.736 1.00 57.44 197 ALA A O 1
ATOM 1588 N N . GLU A 1 198 ? -28.245 25.602 41.498 1.00 57.56 198 GLU A N 1
ATOM 1589 C CA . GLU A 1 198 ? -28.710 26.999 41.444 1.00 57.56 198 GLU A CA 1
ATOM 1590 C C . GLU A 1 198 ? -30.085 27.173 42.103 1.00 57.56 198 GLU A C 1
ATOM 1592 O O . GLU A 1 198 ? -30.271 28.078 42.919 1.00 57.56 198 GLU A O 1
ATOM 1597 N N . CYS A 1 199 ? -31.032 26.260 41.859 1.00 52.16 199 CYS A N 1
ATOM 1598 C CA . CYS A 1 199 ? -32.332 26.279 42.534 1.00 52.16 199 CYS A CA 1
ATOM 1599 C C . CYS A 1 199 ? -32.218 26.130 44.062 1.00 52.16 199 CYS A C 1
ATOM 1601 O O . CYS A 1 199 ? -33.033 26.695 44.791 1.00 52.16 199 CYS A O 1
ATOM 1603 N N . GLN A 1 200 ? -31.223 25.397 44.570 1.00 56.44 200 GLN A N 1
ATOM 1604 C CA . GLN A 1 200 ? -30.990 25.254 46.013 1.00 56.44 200 GLN A CA 1
ATOM 1605 C C . GLN A 1 200 ? -30.368 26.504 46.652 1.00 56.44 200 GLN A C 1
ATOM 1607 O O . GLN A 1 200 ? -30.635 26.774 47.825 1.00 56.44 200 GLN A O 1
ATOM 1612 N N . VAL A 1 201 ? -29.567 27.272 45.906 1.00 58.81 201 VAL A N 1
ATOM 1613 C CA . VAL A 1 201 ? -29.028 28.565 46.364 1.00 58.81 201 VAL A CA 1
ATOM 1614 C C . VAL A 1 201 ? -30.149 29.602 46.448 1.00 58.81 201 VAL A C 1
ATOM 1616 O O . VAL A 1 201 ? -30.326 30.219 47.495 1.00 58.81 201 VAL A O 1
ATOM 1619 N N . ILE A 1 202 ? -31.001 29.686 45.420 1.00 56.16 202 ILE A N 1
ATOM 1620 C CA . ILE A 1 202 ? -32.160 30.596 45.397 1.00 56.16 202 ILE A CA 1
ATOM 1621 C C . ILE A 1 202 ? -33.119 30.310 46.571 1.00 56.16 202 ILE A C 1
ATOM 1623 O O . ILE A 1 202 ? -33.586 31.232 47.236 1.00 56.16 202 ILE A O 1
ATOM 1627 N N . GLN A 1 203 ? -33.352 29.034 46.904 1.00 49.00 203 GLN A N 1
ATOM 1628 C CA . GLN A 1 203 ? -34.181 28.645 48.057 1.00 49.00 203 GLN A CA 1
ATOM 1629 C C . GLN A 1 203 ? -33.564 28.988 49.427 1.00 49.00 203 GLN A C 1
ATOM 1631 O O . GLN A 1 203 ? -34.297 29.092 50.415 1.00 49.00 203 GLN A O 1
ATOM 1636 N N . LYS A 1 204 ? -32.235 29.132 49.526 1.00 51.47 204 LYS A N 1
ATOM 1637 C CA . LYS A 1 204 ? -31.559 29.578 50.756 1.00 51.47 204 LYS A CA 1
ATOM 1638 C C . LYS A 1 204 ? -31.626 31.099 50.908 1.00 51.47 204 LYS A C 1
ATOM 1640 O O . LYS A 1 204 ? -31.980 31.560 51.992 1.00 51.47 204 LYS A O 1
ATOM 1645 N N . ASP A 1 205 ? -31.427 31.846 49.824 1.00 50.03 205 ASP A N 1
ATOM 1646 C CA . ASP A 1 205 ? -31.522 33.314 49.815 1.00 50.03 205 ASP A CA 1
ATOM 1647 C C . ASP A 1 205 ? -32.952 33.811 50.106 1.00 50.03 205 ASP A C 1
ATOM 1649 O O . ASP A 1 205 ? -33.155 34.817 50.790 1.00 50.03 205 ASP A O 1
ATOM 1653 N N . GLU A 1 206 ? -33.978 33.087 49.642 1.00 49.75 206 GLU A N 1
ATOM 1654 C CA . GLU A 1 206 ? -35.380 33.380 49.978 1.00 49.75 206 GLU A CA 1
ATOM 1655 C C . GLU A 1 206 ? -35.715 33.096 51.450 1.00 49.75 206 GLU A C 1
ATOM 1657 O O . GLU A 1 206 ? -36.545 33.793 52.042 1.00 49.75 206 GLU A O 1
ATOM 1662 N N . LYS A 1 207 ? -35.060 32.105 52.073 1.00 46.72 207 LYS A N 1
ATOM 1663 C CA . LYS A 1 207 ? -35.199 31.854 53.514 1.00 46.72 207 LYS A CA 1
ATOM 1664 C C . LYS A 1 207 ? -34.542 32.963 54.331 1.00 46.72 207 LYS A C 1
ATOM 1666 O O . LYS A 1 207 ? -35.175 33.431 55.271 1.00 46.72 207 LYS A O 1
ATOM 1671 N N . GLU A 1 208 ? -33.348 33.430 53.968 1.00 50.78 208 GLU A N 1
ATOM 1672 C CA . GLU A 1 208 ? -32.666 34.523 54.683 1.00 50.78 208 GLU A CA 1
ATOM 1673 C C . GLU A 1 208 ? -33.422 35.858 54.578 1.00 50.78 208 GLU A C 1
ATOM 1675 O O . GLU A 1 208 ? -33.676 36.500 55.600 1.00 50.78 208 GLU A O 1
ATOM 1680 N N . LYS A 1 209 ? -33.944 36.210 53.393 1.00 49.69 209 LYS A N 1
ATOM 1681 C CA . LYS A 1 209 ? -34.799 37.404 53.215 1.00 49.69 209 LYS A CA 1
ATOM 1682 C C . LYS A 1 209 ? -36.097 37.356 54.028 1.00 49.69 209 LYS A C 1
ATOM 1684 O O . LYS A 1 209 ? -36.616 38.396 54.438 1.00 49.69 209 LYS A O 1
ATOM 1689 N N . LYS A 1 210 ? -36.622 36.158 54.309 1.00 44.09 210 LYS A N 1
ATOM 1690 C CA . LYS A 1 210 ? -37.802 35.972 55.167 1.00 44.09 210 LYS A CA 1
ATOM 1691 C C . LYS A 1 210 ? -37.497 36.212 56.654 1.00 44.09 210 LYS A C 1
ATOM 1693 O O . LYS A 1 210 ? -38.406 36.607 57.380 1.00 44.09 210 LYS A O 1
ATOM 1698 N N . TYR A 1 211 ? -36.252 36.026 57.105 1.00 37.84 211 TYR A N 1
ATOM 1699 C CA . TYR A 1 211 ? -35.829 36.309 58.487 1.00 37.84 211 TYR A CA 1
ATOM 1700 C C . TYR A 1 211 ? -35.421 37.778 58.714 1.00 37.84 211 TYR A C 1
ATOM 1702 O O . TYR A 1 211 ? -35.571 38.273 59.831 1.00 37.84 211 TYR A O 1
ATOM 1710 N N . GLU A 1 212 ? -35.005 38.514 57.679 1.00 43.00 212 GLU A N 1
ATOM 1711 C CA . GLU A 1 212 ? -34.738 39.962 57.782 1.00 43.00 212 GLU A CA 1
ATOM 1712 C C . GLU A 1 212 ? -36.017 40.815 57.758 1.00 43.00 212 GLU A C 1
ATOM 1714 O O . GLU A 1 212 ? -36.143 41.752 58.547 1.00 43.00 212 GLU A O 1
ATOM 1719 N N . GLY A 1 213 ? -37.032 40.431 56.975 1.00 38.22 213 GLY A N 1
ATOM 1720 C CA . GLY A 1 213 ? -38.323 41.138 56.930 1.00 38.22 213 GLY A CA 1
ATOM 1721 C C . GLY A 1 213 ? -39.154 41.074 58.224 1.00 38.22 213 GLY A C 1
ATOM 1722 O O . GLY A 1 213 ? -40.107 41.836 58.388 1.00 38.22 213 GLY A O 1
ATOM 1723 N N . VAL A 1 214 ? -38.798 40.189 59.163 1.00 40.84 214 VAL A N 1
ATOM 1724 C CA . VAL A 1 214 ? -39.424 40.093 60.497 1.00 40.84 214 VAL A CA 1
ATOM 1725 C C . VAL A 1 214 ? -38.764 41.051 61.503 1.00 40.84 214 VAL A C 1
ATOM 1727 O O . VAL A 1 214 ? -39.373 41.396 62.514 1.00 40.84 214 VAL A O 1
ATOM 1730 N N . ARG A 1 215 ? -37.551 41.549 61.223 1.00 31.77 215 ARG A N 1
ATOM 1731 C CA . ARG A 1 215 ? -36.778 42.396 62.147 1.00 31.77 215 ARG A CA 1
ATOM 1732 C C . ARG A 1 215 ? -37.105 43.892 62.040 1.00 31.77 215 ARG A C 1
ATOM 1734 O O . ARG A 1 215 ? -36.879 44.623 62.998 1.00 31.77 215 ARG A O 1
ATOM 1741 N N . GLU A 1 216 ? -37.697 44.337 60.930 1.00 38.97 216 GLU A N 1
ATOM 1742 C CA . GLU A 1 216 ? -38.048 45.751 60.687 1.00 38.97 216 GLU A CA 1
ATOM 1743 C C . GLU A 1 216 ? -39.461 46.164 61.149 1.00 38.97 216 GLU A C 1
ATOM 1745 O O . GLU A 1 216 ? -39.834 47.328 61.021 1.00 38.97 216 GLU A O 1
ATOM 1750 N N . LYS A 1 217 ? -40.260 45.259 61.734 1.00 41.38 217 LYS A N 1
ATOM 1751 C CA . LYS A 1 217 ? -41.601 45.585 62.274 1.00 41.38 217 LYS A CA 1
ATOM 1752 C C . LYS A 1 217 ? -41.715 45.436 63.797 1.00 41.38 217 LYS A C 1
ATOM 1754 O O . LYS A 1 217 ? -42.765 45.060 64.311 1.00 41.38 217 LYS A O 1
ATOM 1759 N N . GLY A 1 218 ? -40.646 45.760 64.525 1.00 35.31 218 GLY A N 1
ATOM 1760 C CA . GLY A 1 218 ? -40.682 45.981 65.973 1.00 35.31 218 GLY A CA 1
ATOM 1761 C C . GLY A 1 218 ? -41.019 47.438 66.290 1.00 35.31 218 GLY A C 1
ATOM 1762 O O . GLY A 1 218 ? -40.179 48.318 66.140 1.00 35.31 218 GLY A O 1
ATOM 1763 N N . VAL A 1 219 ? -42.263 47.685 66.700 1.00 31.98 219 VAL A N 1
ATOM 1764 C CA . VAL A 1 219 ? -42.775 48.984 67.160 1.00 31.98 219 VAL A CA 1
ATOM 1765 C C . VAL A 1 219 ? -41.985 49.480 68.379 1.00 31.98 219 VAL A C 1
ATOM 1767 O O . VAL A 1 219 ? -41.757 48.740 69.333 1.00 31.98 219 VAL A O 1
ATOM 1770 N N . VAL A 1 220 ? -41.602 50.757 68.330 1.00 34.03 220 VAL A N 1
ATOM 1771 C CA . VAL A 1 220 ? -41.012 51.542 69.420 1.00 34.03 220 VAL A CA 1
ATOM 1772 C C . VAL A 1 220 ? -42.006 51.656 70.578 1.00 34.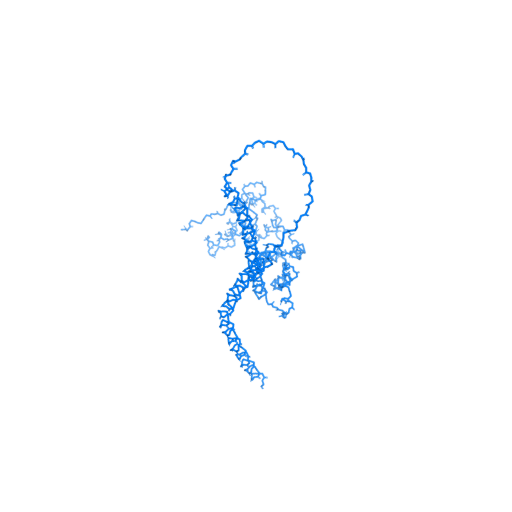03 220 VAL A C 1
ATOM 1774 O O . VAL A 1 220 ? -43.105 52.176 70.394 1.00 34.03 220 VAL A O 1
ATOM 1777 N N . ILE A 1 221 ? -41.599 51.244 71.779 1.00 31.88 221 ILE A N 1
ATOM 1778 C CA . ILE A 1 221 ? -42.143 51.775 73.033 1.00 31.88 221 ILE A CA 1
ATOM 1779 C C . ILE A 1 221 ? -40.945 52.176 73.891 1.00 31.88 221 ILE A C 1
ATOM 1781 O O . ILE A 1 221 ? -40.201 51.331 74.386 1.00 31.88 221 ILE A O 1
ATOM 1785 N N . GLU A 1 222 ? -40.736 53.485 74.013 1.00 36.97 222 GLU A N 1
ATOM 1786 C CA . GLU A 1 222 ? -39.836 54.072 74.998 1.00 36.97 222 GLU A CA 1
ATOM 1787 C C . GLU A 1 222 ? -40.365 53.774 76.401 1.00 36.97 222 GLU A C 1
ATOM 1789 O O . GLU A 1 222 ? -41.559 53.924 76.648 1.00 36.97 222 GLU A O 1
ATOM 1794 N N . ASN A 1 223 ? -39.481 53.397 77.327 1.00 30.64 223 ASN A N 1
ATOM 1795 C CA . ASN A 1 223 ? -39.557 53.870 78.703 1.00 30.64 223 ASN A CA 1
ATOM 1796 C C . ASN A 1 223 ? -38.215 53.714 79.418 1.00 30.64 223 ASN A C 1
ATOM 1798 O O . ASN A 1 223 ? -37.416 52.810 79.180 1.00 30.64 223 ASN A O 1
ATOM 1802 N N . SER A 1 224 ? -37.986 54.698 80.266 1.00 33.84 224 SER A N 1
ATOM 1803 C CA . SER A 1 224 ? -36.768 55.064 80.954 1.00 33.84 224 SER A CA 1
ATOM 1804 C C . SER A 1 224 ? -36.549 54.291 82.262 1.00 33.84 224 SER A C 1
ATOM 1806 O O . SER A 1 224 ? -37.486 53.855 82.919 1.00 33.84 224 SER A O 1
ATOM 1808 N N . ALA A 1 225 ? -35.271 54.253 82.657 1.00 32.72 225 ALA A N 1
ATOM 1809 C CA . ALA A 1 225 ? -34.737 54.003 84.000 1.00 32.72 225 ALA A CA 1
ATOM 1810 C C . ALA A 1 225 ? -34.745 52.565 84.569 1.00 32.72 225 ALA A C 1
ATOM 1812 O O . ALA A 1 225 ? -35.770 51.913 84.704 1.00 32.72 225 ALA A O 1
ATOM 1813 N N . GLY A 1 226 ? -33.575 52.161 85.089 1.00 29.84 226 GLY A N 1
ATOM 1814 C CA . GLY A 1 226 ? -33.495 51.308 86.281 1.00 29.84 226 GLY A CA 1
ATOM 1815 C C . GLY A 1 226 ? -32.795 49.959 86.115 1.00 29.84 226 GLY A C 1
ATOM 1816 O O . GLY A 1 226 ? -33.287 49.050 85.464 1.00 29.84 226 GLY A O 1
ATOM 1817 N N . LYS A 1 227 ? -31.650 49.822 86.792 1.00 31.20 227 LYS A N 1
ATOM 1818 C CA . LYS A 1 227 ? -30.939 48.568 87.100 1.00 31.20 227 LYS A CA 1
ATOM 1819 C C . LYS A 1 227 ? -31.903 47.505 87.665 1.00 31.20 227 LYS A C 1
ATOM 1821 O O . LYS A 1 227 ? -32.724 47.850 88.498 1.00 31.20 227 LYS A O 1
ATOM 1826 N N . THR A 1 228 ? -31.739 46.220 87.349 1.00 28.23 228 THR A N 1
ATOM 1827 C CA . THR A 1 228 ? -30.994 45.216 88.146 1.00 28.23 228 THR A CA 1
ATOM 1828 C C . THR A 1 228 ? -31.317 43.789 87.686 1.00 28.23 228 THR A C 1
ATOM 1830 O O . THR A 1 228 ? -32.441 43.442 87.353 1.00 28.23 228 THR A O 1
ATOM 1833 N N . GLN A 1 229 ? -30.269 42.979 87.730 1.00 33.44 229 GLN A N 1
ATOM 1834 C CA . GLN A 1 229 ? -30.168 41.522 87.773 1.00 33.44 229 GLN A CA 1
ATOM 1835 C C . GLN A 1 229 ? -31.263 40.801 88.589 1.00 33.44 229 GLN A C 1
ATOM 1837 O O . GLN A 1 229 ? -31.570 41.202 89.708 1.00 33.44 229 GLN A O 1
ATOM 1842 N N . GLY A 1 230 ? -31.783 39.682 88.071 1.00 27.78 230 GLY A N 1
ATOM 1843 C CA . GLY A 1 230 ? -32.725 38.830 88.804 1.00 27.78 230 GLY A CA 1
ATOM 1844 C C . GLY A 1 230 ? -33.249 37.645 87.993 1.00 27.78 230 GLY A C 1
ATOM 1845 O O . GLY A 1 230 ? -34.190 37.767 87.225 1.00 27.78 230 GLY A O 1
ATOM 1846 N N . ASN A 1 231 ? -32.628 36.489 88.198 1.00 34.00 231 ASN A N 1
ATOM 1847 C CA . ASN A 1 231 ? -33.013 35.172 87.698 1.00 34.00 231 ASN A CA 1
ATOM 1848 C C . ASN A 1 231 ? -34.440 34.768 88.143 1.00 34.00 231 ASN A C 1
ATOM 1850 O O . ASN A 1 231 ? -34.727 34.824 89.342 1.00 34.00 231 ASN A O 1
ATOM 1854 N N . ARG A 1 232 ? -35.299 34.284 87.229 1.00 30.00 232 ARG A N 1
ATOM 1855 C CA . ARG A 1 232 ? -36.380 33.331 87.557 1.00 30.00 232 ARG A CA 1
ATOM 1856 C C . ARG A 1 232 ? -36.946 32.608 86.320 1.00 30.00 232 ARG A C 1
ATOM 1858 O O . ARG A 1 232 ? -37.567 33.218 85.467 1.00 30.00 232 ARG A O 1
ATOM 1865 N N . ARG A 1 233 ? -36.668 31.300 86.291 1.00 28.33 233 ARG A N 1
ATOM 1866 C CA . ARG A 1 233 ? -37.563 30.140 86.096 1.00 28.33 233 ARG A CA 1
ATOM 1867 C C . ARG A 1 233 ? -38.695 30.227 85.049 1.00 28.33 233 ARG A C 1
ATOM 1869 O O . ARG A 1 233 ? -39.625 31.002 85.202 1.00 28.33 233 ARG A O 1
ATOM 1876 N N . LEU A 1 234 ? -38.579 29.302 84.088 1.00 39.12 234 LEU A N 1
ATOM 1877 C CA . LEU A 1 234 ? -39.577 28.717 83.182 1.00 39.12 234 LEU A CA 1
ATOM 1878 C C . LEU A 1 234 ? -41.038 28.834 83.647 1.00 39.12 234 LEU A C 1
ATOM 1880 O O . LEU A 1 234 ? -41.376 28.303 84.704 1.00 39.12 234 LEU A O 1
ATOM 1884 N N . GLU A 1 235 ? -41.873 29.407 82.780 1.00 30.19 235 GLU A N 1
ATOM 1885 C CA . GLU A 1 235 ? -43.292 29.072 82.645 1.00 30.19 235 GLU A CA 1
ATOM 1886 C C . GLU A 1 235 ? -43.607 28.860 81.157 1.00 30.19 235 GLU A C 1
ATOM 1888 O O . GLU A 1 235 ? -43.074 29.548 80.282 1.00 30.19 235 GLU A O 1
ATOM 1893 N N . ASP A 1 236 ? -44.405 27.827 80.916 1.00 34.72 236 ASP A N 1
ATOM 1894 C CA .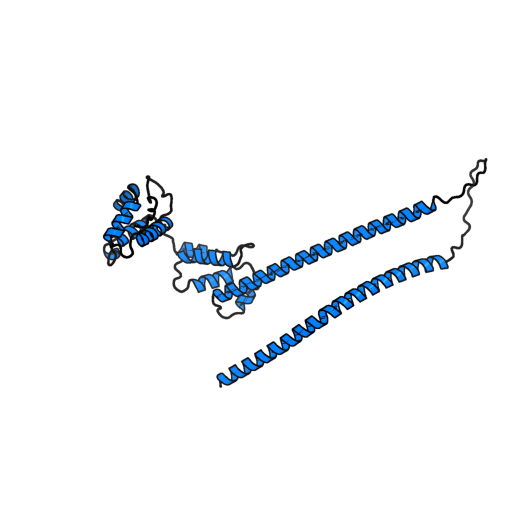 ASP A 1 236 ? -44.731 27.217 79.635 1.00 34.72 236 ASP A CA 1
ATOM 1895 C C . ASP A 1 236 ? -45.522 28.150 78.699 1.00 34.72 236 ASP A C 1
ATOM 1897 O O . ASP A 1 236 ? -46.363 28.940 79.130 1.00 34.72 236 ASP A O 1
ATOM 1901 N N . CYS A 1 237 ? -45.284 28.033 77.390 1.00 31.23 237 CYS A N 1
ATOM 1902 C CA . CYS A 1 237 ? -46.166 28.577 76.357 1.00 31.23 237 CYS A CA 1
ATOM 1903 C C . CYS A 1 237 ? -46.622 27.432 75.452 1.00 31.23 237 CYS A C 1
ATOM 1905 O O . CYS A 1 237 ? -45.840 26.912 74.654 1.00 31.23 237 CYS A O 1
ATOM 1907 N N . ASP A 1 238 ? -47.895 27.064 75.590 1.00 37.31 238 ASP A N 1
ATOM 1908 C CA . ASP A 1 238 ? -48.634 26.201 74.675 1.00 37.31 238 ASP A CA 1
ATOM 1909 C C . ASP A 1 238 ? -48.557 26.751 73.241 1.00 37.31 238 ASP A C 1
ATOM 1911 O O . ASP A 1 238 ? -49.177 27.761 72.895 1.00 37.31 238 ASP A O 1
ATOM 1915 N N . GLY A 1 239 ? -47.764 26.089 72.398 1.00 39.94 239 GLY A N 1
ATOM 1916 C CA . GLY A 1 239 ? -47.753 26.298 70.954 1.00 39.94 239 GLY A CA 1
ATOM 1917 C C . GLY A 1 239 ? -48.871 25.485 70.308 1.00 39.94 239 GLY A C 1
ATOM 1918 O O . GLY A 1 239 ? -48.837 24.259 70.337 1.00 39.94 239 GLY A O 1
ATOM 1919 N N . ASP A 1 240 ? -49.859 26.173 69.734 1.00 43.16 240 ASP A N 1
ATOM 1920 C CA . ASP A 1 240 ? -51.015 25.579 69.055 1.00 43.16 240 ASP A CA 1
ATOM 1921 C C . ASP A 1 240 ? -50.576 24.678 67.866 1.00 43.16 240 ASP A C 1
ATOM 1923 O O . ASP A 1 240 ? -50.103 25.200 66.846 1.00 43.16 240 ASP A O 1
ATOM 1927 N N . PRO A 1 241 ? -50.736 23.336 67.948 1.00 46.97 241 PRO A N 1
ATOM 1928 C CA . PRO A 1 241 ? -50.240 22.380 66.945 1.00 46.97 241 PRO A CA 1
ATOM 1929 C C . PRO A 1 241 ? -50.887 22.529 65.560 1.00 46.97 241 PRO A C 1
ATOM 1931 O O . PRO A 1 241 ? -50.421 21.949 64.578 1.00 46.97 241 PRO A O 1
ATOM 1934 N N . ALA A 1 242 ? -51.980 23.290 65.454 1.00 42.88 242 ALA A N 1
ATOM 1935 C CA . ALA A 1 242 ? -52.751 23.422 64.225 1.00 42.88 242 ALA A CA 1
ATOM 1936 C C . ALA A 1 242 ? -52.022 24.207 63.116 1.00 42.88 242 ALA A C 1
ATOM 1938 O O . ALA A 1 242 ? -52.275 23.965 61.933 1.00 42.88 242 ALA A O 1
ATOM 1939 N N . ARG A 1 243 ? -51.108 25.128 63.461 1.00 46.16 243 ARG A N 1
ATOM 1940 C CA . ARG A 1 243 ? -50.401 25.962 62.467 1.00 46.16 243 ARG A CA 1
ATOM 1941 C C . ARG A 1 243 ? -49.221 25.252 61.801 1.00 46.16 243 ARG A C 1
ATOM 1943 O O . ARG A 1 243 ? -49.032 25.427 60.596 1.00 46.16 243 ARG A O 1
ATOM 1950 N N . ASP A 1 244 ? -48.492 24.411 62.531 1.00 41.22 244 ASP A N 1
ATOM 1951 C CA . ASP A 1 244 ? -47.367 23.650 61.968 1.00 41.22 244 ASP A CA 1
ATOM 1952 C C . ASP A 1 244 ? -47.853 22.527 61.038 1.00 41.22 244 ASP A C 1
ATOM 1954 O O . ASP A 1 244 ? -47.321 22.358 59.938 1.00 41.22 244 ASP A O 1
ATOM 1958 N N . ILE A 1 245 ? -48.969 21.867 61.377 1.00 40.81 245 ILE A N 1
ATOM 1959 C CA . ILE A 1 245 ? -49.606 20.867 60.503 1.00 40.81 245 ILE A CA 1
ATOM 1960 C C . ILE A 1 245 ? -50.142 21.519 59.210 1.00 40.81 245 ILE A C 1
ATOM 1962 O O . ILE A 1 245 ? -50.076 20.921 58.132 1.00 40.81 245 ILE A O 1
ATOM 1966 N N . GLN A 1 246 ? -50.632 22.766 59.259 1.00 44.06 246 GLN A N 1
ATOM 1967 C CA . GLN A 1 246 ? -51.093 23.495 58.065 1.00 44.06 246 GLN A CA 1
ATOM 1968 C C . GLN A 1 246 ? -49.956 23.874 57.100 1.00 44.06 246 GLN A C 1
ATOM 1970 O O . GLN A 1 246 ? -50.165 23.889 55.885 1.00 44.06 246 GLN A O 1
ATOM 1975 N N . MET A 1 247 ? -48.750 24.150 57.603 1.00 47.44 247 MET A N 1
ATOM 1976 C CA . MET A 1 247 ? -47.601 24.495 56.760 1.00 47.44 247 MET A CA 1
ATOM 1977 C C . MET A 1 247 ? -46.940 23.245 56.155 1.00 47.44 247 MET A C 1
ATOM 1979 O O . MET A 1 247 ? -46.587 23.242 54.971 1.00 47.44 247 MET A O 1
ATOM 1983 N N . GLU A 1 248 ? -46.856 22.158 56.924 1.00 43.53 248 GLU A N 1
ATOM 1984 C CA . GLU A 1 248 ? -46.330 20.868 56.464 1.00 43.53 248 GLU A CA 1
ATOM 1985 C C . GLU A 1 248 ? -47.255 20.212 55.420 1.00 43.53 248 GLU A C 1
ATOM 1987 O O . GLU A 1 248 ? -46.794 19.724 54.384 1.00 43.53 248 GLU A O 1
ATOM 1992 N N . THR A 1 249 ? -48.579 20.324 55.595 1.00 50.19 249 THR A N 1
ATOM 1993 C CA . THR A 1 249 ? -49.558 19.897 54.574 1.00 50.19 249 THR A CA 1
ATOM 1994 C C . THR A 1 249 ? -49.520 20.754 53.303 1.00 50.19 249 THR A C 1
ATOM 1996 O O . THR A 1 249 ? -49.787 20.238 52.216 1.00 50.19 249 THR A O 1
ATOM 1999 N N . GLY A 1 250 ? -49.148 22.036 53.392 1.00 53.53 250 GLY A N 1
ATOM 2000 C CA . GLY A 1 250 ? -48.948 22.906 52.227 1.00 53.53 250 GLY A CA 1
ATOM 2001 C C . GLY A 1 250 ? -47.733 22.510 51.380 1.00 53.53 250 GLY A C 1
ATOM 2002 O O . GLY A 1 250 ? -47.831 22.433 50.154 1.00 53.53 250 GLY A O 1
ATOM 2003 N N . LEU A 1 251 ? -46.608 22.192 52.029 1.00 52.28 251 LEU A N 1
ATOM 2004 C CA . LEU A 1 251 ? -45.394 21.717 51.355 1.00 52.28 251 LEU A CA 1
ATOM 2005 C C . LEU A 1 251 ? -45.600 20.344 50.709 1.00 52.28 251 LEU A C 1
ATOM 2007 O O . LEU A 1 251 ? -45.226 20.159 49.552 1.00 52.28 251 LEU A O 1
ATOM 2011 N N . LEU A 1 252 ? -46.258 19.413 51.407 1.00 47.06 252 LEU A N 1
ATOM 2012 C CA . LEU A 1 252 ? -46.587 18.101 50.846 1.00 47.06 252 LEU A CA 1
ATOM 2013 C C . LEU A 1 252 ? -47.497 18.216 49.617 1.00 47.06 252 LEU A C 1
ATOM 2015 O O . LEU A 1 252 ? -47.238 17.551 48.619 1.00 47.06 252 LEU A O 1
ATOM 2019 N N . ARG A 1 253 ? -48.497 19.112 49.619 1.00 53.91 253 ARG A N 1
ATOM 2020 C CA . ARG A 1 253 ? -49.325 19.361 48.421 1.00 53.91 253 ARG A CA 1
ATOM 2021 C C . ARG A 1 253 ? -48.531 19.959 47.262 1.00 53.91 253 ARG A C 1
ATOM 2023 O O . ARG A 1 253 ? -48.769 19.577 46.122 1.00 53.91 253 ARG A O 1
ATOM 2030 N N . ALA A 1 254 ? -47.591 20.864 47.530 1.00 56.06 254 ALA A N 1
ATOM 2031 C CA . ALA A 1 254 ? -46.757 21.457 46.485 1.00 56.06 254 ALA A CA 1
ATOM 2032 C C . ALA A 1 254 ? -45.785 20.435 45.866 1.00 56.06 254 ALA A C 1
ATOM 2034 O O . ALA A 1 254 ? -45.576 20.436 44.653 1.00 56.06 254 ALA A O 1
ATOM 2035 N N . VAL A 1 255 ? -45.223 19.536 46.681 1.00 53.22 255 VAL A N 1
ATOM 2036 C CA . VAL A 1 255 ? -44.388 18.424 46.201 1.00 53.22 255 VAL A CA 1
ATOM 2037 C C . VAL A 1 255 ? -45.230 17.423 45.409 1.00 53.22 255 VAL A C 1
ATOM 2039 O O . VAL A 1 255 ? -44.819 17.034 44.319 1.00 53.22 255 VAL A O 1
ATOM 2042 N N . GLN A 1 256 ? -46.421 17.069 45.902 1.00 52.16 256 GLN A N 1
ATOM 2043 C CA . GLN A 1 256 ? -47.362 16.191 45.203 1.00 52.16 256 GLN A CA 1
ATOM 2044 C C . GLN A 1 256 ? -47.726 16.755 43.820 1.00 52.16 256 GLN A C 1
ATOM 2046 O O . GLN A 1 256 ? -47.653 16.022 42.841 1.00 52.16 256 GLN A O 1
ATOM 2051 N N . ALA A 1 257 ? -48.038 18.056 43.732 1.00 62.34 257 ALA A N 1
ATOM 2052 C CA . ALA A 1 257 ? -48.403 18.731 42.483 1.00 62.34 257 ALA A CA 1
ATOM 2053 C C . ALA A 1 257 ? -47.266 18.726 41.445 1.00 62.34 257 ALA A C 1
ATOM 2055 O O . ALA A 1 257 ? -47.493 18.446 40.270 1.00 62.34 257 ALA A O 1
ATOM 2056 N N . LYS A 1 258 ? -46.024 18.968 41.885 1.00 62.94 258 LYS A N 1
ATOM 2057 C CA . LYS A 1 258 ? -44.842 18.882 41.012 1.00 62.94 258 LYS A CA 1
ATOM 2058 C C . LYS A 1 258 ? -44.538 17.453 40.574 1.00 62.94 258 LYS A C 1
ATOM 2060 O O . LYS A 1 258 ? -44.029 17.246 39.477 1.00 62.94 258 LYS A O 1
ATOM 2065 N N . LEU A 1 259 ? -44.809 16.463 41.426 1.00 52.50 259 LEU A N 1
ATOM 2066 C CA . LEU A 1 259 ? -44.637 15.061 41.057 1.00 52.50 259 LEU A CA 1
ATOM 2067 C C . LEU A 1 259 ? -45.653 14.654 39.986 1.00 52.50 259 LEU A C 1
ATOM 2069 O O . LEU A 1 259 ? -45.270 13.985 39.034 1.00 52.50 259 LEU A O 1
ATOM 2073 N N . THR A 1 260 ? -46.912 15.084 40.119 1.00 59.69 260 THR A N 1
ATOM 2074 C CA . THR A 1 260 ? -47.957 14.813 39.121 1.00 59.69 260 THR A CA 1
ATOM 2075 C C . THR A 1 260 ? -47.654 15.474 37.781 1.00 59.69 260 THR A C 1
ATOM 2077 O O . THR A 1 260 ? -47.703 14.787 36.773 1.00 59.69 260 THR A O 1
ATOM 2080 N N . GLU A 1 261 ? -47.201 16.732 37.761 1.00 71.50 261 GLU A N 1
ATOM 2081 C CA . GLU A 1 261 ? -46.815 17.419 36.516 1.00 71.50 261 GLU A CA 1
ATOM 2082 C C . GLU A 1 261 ? -45.684 16.678 35.777 1.00 71.50 261 GLU A C 1
ATOM 2084 O O . GLU A 1 261 ? -45.762 16.435 34.577 1.00 71.50 261 GLU A O 1
ATOM 2089 N N . ARG A 1 262 ? -44.665 16.200 36.508 1.00 60.47 262 ARG A N 1
ATOM 2090 C CA . ARG A 1 262 ? -43.572 15.411 35.912 1.00 60.47 262 ARG A CA 1
ATOM 2091 C C . ARG A 1 262 ? -44.012 14.034 35.416 1.00 60.47 262 ARG A C 1
ATOM 2093 O O . ARG A 1 262 ? -43.388 13.500 34.499 1.00 60.47 262 ARG A O 1
ATOM 2100 N N . VAL A 1 263 ? -45.022 13.436 36.045 1.00 62.12 263 VAL A N 1
ATOM 2101 C CA . VAL A 1 263 ? -45.617 12.176 35.579 1.00 62.12 263 VAL A CA 1
ATOM 2102 C C . VAL A 1 263 ? -46.426 12.427 34.309 1.00 62.12 263 VAL A C 1
ATOM 2104 O O . VAL A 1 263 ? -46.243 11.684 33.350 1.00 62.12 263 VAL A O 1
ATOM 2107 N N . ASP A 1 264 ? -47.205 13.506 34.250 1.00 68.81 264 ASP A N 1
ATOM 2108 C CA . ASP A 1 264 ? -47.986 13.886 33.069 1.00 68.81 264 ASP A CA 1
ATOM 2109 C C . ASP A 1 264 ? -47.077 14.207 31.863 1.00 68.81 264 ASP A C 1
ATOM 2111 O O . ASP A 1 264 ? -47.341 13.760 30.744 1.00 68.81 264 ASP A O 1
ATOM 2115 N N . ASP A 1 265 ? -45.946 14.889 32.080 1.00 71.38 265 ASP A N 1
ATOM 2116 C CA . ASP A 1 265 ? -44.935 15.150 31.042 1.00 71.38 265 ASP A CA 1
ATOM 2117 C C . ASP A 1 265 ? -44.277 13.859 30.520 1.00 71.38 265 ASP A C 1
ATOM 2119 O O . ASP A 1 265 ? -44.032 13.695 29.314 1.00 71.38 265 ASP A O 1
ATOM 2123 N N . ALA A 1 266 ? -43.990 12.916 31.424 1.00 57.34 266 ALA A N 1
ATOM 2124 C CA . ALA A 1 266 ? -43.431 11.616 31.072 1.00 57.34 266 ALA A CA 1
ATOM 2125 C C . ALA A 1 266 ? -44.451 10.754 30.314 1.00 57.34 266 ALA A C 1
ATOM 2127 O O . ALA A 1 266 ? -44.098 10.114 29.319 1.00 57.34 266 ALA A O 1
ATOM 2128 N N . GLU A 1 267 ? -45.717 10.767 30.735 1.00 62.62 267 GLU A N 1
ATOM 2129 C CA . GLU A 1 267 ? -46.803 10.084 30.040 1.00 62.62 267 GLU A CA 1
ATOM 2130 C C . GLU A 1 267 ? -47.018 10.678 28.649 1.00 62.62 267 GLU A C 1
ATOM 2132 O O . GLU A 1 267 ? -47.008 9.915 27.688 1.00 62.62 267 GLU A O 1
ATOM 2137 N N . SER A 1 268 ? -47.075 12.008 28.513 1.00 71.88 268 SER A N 1
ATOM 2138 C CA . SER A 1 268 ? -47.176 12.723 27.231 1.00 71.88 268 SER A CA 1
ATOM 2139 C C . SER A 1 268 ? -46.044 12.351 26.261 1.00 71.88 268 SER A C 1
ATOM 2141 O O . SER A 1 268 ? -46.272 12.055 25.079 1.00 71.88 268 SER A O 1
ATOM 2143 N N . SER A 1 269 ? -44.815 12.261 26.776 1.00 72.56 269 SER A N 1
ATOM 2144 C CA . SER A 1 269 ? -43.646 11.820 26.008 1.00 72.56 269 SER A CA 1
ATOM 2145 C C . SER A 1 269 ? -43.776 10.361 25.545 1.00 72.56 269 SER A C 1
ATOM 2147 O O . SER A 1 269 ? -43.456 10.038 24.397 1.00 72.56 269 SER A O 1
ATOM 2149 N N . LEU A 1 270 ? -44.308 9.471 26.391 1.00 63.88 270 LEU A N 1
ATOM 2150 C CA . LEU A 1 270 ? -44.578 8.077 26.029 1.00 63.88 270 LEU A CA 1
ATOM 2151 C C . LEU A 1 270 ? -45.720 7.949 25.006 1.00 63.88 270 LEU A C 1
ATOM 2153 O O . LEU A 1 270 ? -45.629 7.110 24.103 1.00 63.88 270 LEU A O 1
ATOM 2157 N N . THR A 1 271 ? -46.764 8.783 25.079 1.00 69.06 271 THR A N 1
ATOM 2158 C CA . THR A 1 271 ? -47.848 8.812 24.080 1.00 69.06 271 THR A CA 1
ATOM 2159 C C . THR A 1 271 ? -47.362 9.277 22.712 1.00 69.06 271 THR A C 1
ATOM 2161 O O . THR A 1 271 ? -47.873 8.789 21.708 1.00 69.06 271 THR A O 1
ATOM 2164 N N . SER A 1 272 ? -46.353 10.151 22.653 1.00 70.06 272 SER A N 1
ATOM 2165 C CA . SER A 1 272 ? -45.724 10.596 21.400 1.00 70.06 272 SER A CA 1
ATOM 2166 C C . SER A 1 272 ? -44.860 9.505 20.741 1.00 70.06 272 SER A C 1
ATOM 2168 O O . SER A 1 272 ? -44.830 9.371 19.517 1.00 70.06 272 SER A O 1
ATOM 2170 N N . ILE A 1 273 ? -44.203 8.656 21.540 1.00 71.62 273 ILE A N 1
ATOM 2171 C CA . ILE A 1 273 ? -43.313 7.588 21.042 1.00 71.62 273 ILE A CA 1
ATOM 2172 C C . ILE A 1 273 ? -44.090 6.317 20.649 1.00 71.62 273 ILE A C 1
ATOM 2174 O O . ILE A 1 273 ? -43.693 5.599 19.725 1.00 71.62 273 ILE A O 1
ATOM 2178 N N . ARG A 1 274 ? -45.220 6.031 21.311 1.00 77.75 274 ARG A N 1
ATOM 2179 C CA . ARG A 1 274 ? -46.032 4.816 21.095 1.00 77.75 274 ARG A CA 1
ATOM 2180 C C . ARG A 1 274 ? -46.463 4.589 19.623 1.00 77.75 274 ARG A C 1
ATOM 2182 O O . ARG A 1 274 ? -46.355 3.447 19.174 1.00 77.75 274 ARG A O 1
ATOM 2189 N N . PRO A 1 275 ? -46.882 5.603 18.837 1.00 73.00 275 PRO A N 1
ATOM 2190 C CA . PRO A 1 275 ? -47.202 5.443 17.415 1.00 73.00 275 PRO A CA 1
ATOM 2191 C C . PRO A 1 275 ? -45.989 5.057 16.561 1.00 73.00 275 PRO A C 1
ATOM 2193 O O . PRO A 1 275 ? -46.098 4.191 15.693 1.00 73.00 275 PRO A O 1
ATOM 2196 N N . SER A 1 276 ? -44.818 5.643 16.832 1.00 74.56 276 SER A N 1
ATOM 2197 C CA . SER A 1 276 ? -43.572 5.299 16.133 1.00 74.56 276 SER A CA 1
ATOM 2198 C C . SER A 1 276 ? -43.149 3.858 16.417 1.00 74.56 276 SER A C 1
ATOM 2200 O O . SER A 1 276 ? -42.738 3.151 15.499 1.00 74.56 276 SER A O 1
ATOM 2202 N N . LEU A 1 277 ? -43.320 3.383 17.656 1.00 77.25 277 LEU A N 1
ATOM 2203 C CA . LEU A 1 277 ? -43.066 1.984 18.008 1.00 77.25 277 LEU A CA 1
ATOM 2204 C C . LEU A 1 277 ? -44.035 1.025 17.298 1.00 77.25 277 LEU A C 1
ATOM 2206 O O . LEU A 1 277 ? -43.599 0.003 16.770 1.00 77.25 277 LEU A O 1
ATOM 2210 N N . ALA A 1 278 ? -45.326 1.364 17.231 1.00 80.62 278 ALA A N 1
ATOM 2211 C CA . ALA A 1 278 ? -46.319 0.571 16.504 1.00 80.62 278 ALA A CA 1
ATOM 2212 C C . ALA A 1 278 ? -46.008 0.503 14.997 1.00 80.62 278 ALA A C 1
ATOM 2214 O O . ALA A 1 278 ? -46.107 -0.565 14.393 1.00 80.62 278 ALA A O 1
ATOM 2215 N N . ASN A 1 279 ? -45.554 1.611 14.402 1.00 82.62 279 ASN A N 1
ATOM 2216 C CA . ASN A 1 279 ? -45.132 1.645 13.004 1.00 82.62 279 ASN A CA 1
ATOM 2217 C C . ASN A 1 279 ? -43.914 0.738 12.758 1.00 82.62 279 ASN A C 1
ATOM 2219 O O . ASN A 1 279 ? -43.916 -0.058 11.824 1.00 82.62 279 ASN A O 1
ATOM 2223 N N . VAL A 1 280 ? -42.899 0.789 13.629 1.00 73.88 280 VAL A N 1
ATOM 2224 C CA . VAL A 1 280 ? -41.723 -0.096 13.534 1.00 73.88 280 VAL A CA 1
ATOM 2225 C C . VAL A 1 280 ? -42.117 -1.571 13.683 1.00 73.88 280 VAL A C 1
ATOM 2227 O O . VAL A 1 280 ? -41.609 -2.416 12.948 1.00 73.88 280 VAL A O 1
ATOM 2230 N N . GLN A 1 281 ? -43.052 -1.895 14.580 1.00 82.75 281 GLN A N 1
ATOM 2231 C CA . GLN A 1 281 ? -43.561 -3.261 14.739 1.00 82.75 281 GLN A CA 1
ATOM 2232 C C . GLN A 1 281 ? -44.315 -3.758 13.497 1.00 82.75 281 GLN A C 1
ATOM 2234 O O . GLN A 1 281 ? -44.176 -4.925 13.130 1.00 82.75 281 GLN A O 1
ATOM 2239 N N . GLU A 1 282 ? -45.072 -2.897 12.819 1.00 87.88 282 GLU A N 1
ATOM 2240 C CA . GLU A 1 282 ? -45.766 -3.271 11.585 1.00 87.88 282 GLU A CA 1
ATOM 2241 C C . GLU A 1 282 ? -44.786 -3.460 10.417 1.00 87.88 282 GLU A C 1
ATOM 2243 O O . GLU A 1 282 ? -44.869 -4.453 9.691 1.00 87.88 282 GLU A O 1
ATOM 2248 N N . GLN A 1 283 ? -43.772 -2.594 10.300 1.00 79.62 283 GLN A N 1
ATOM 2249 C CA . GLN A 1 283 ? -42.685 -2.785 9.332 1.00 79.62 283 GLN A CA 1
ATOM 2250 C C . GLN A 1 283 ? -41.935 -4.101 9.576 1.00 79.62 283 GLN A C 1
ATOM 2252 O O . GLN A 1 283 ? -41.625 -4.824 8.627 1.00 79.62 283 GLN A O 1
ATOM 2257 N N . LEU A 1 284 ? -41.704 -4.468 10.840 1.00 80.19 284 LEU A N 1
ATOM 2258 C CA . LEU A 1 284 ? -41.073 -5.738 11.189 1.00 80.19 284 LEU A CA 1
ATOM 2259 C C . LEU A 1 284 ? -41.917 -6.943 10.741 1.00 80.19 284 LEU A C 1
ATOM 2261 O O . LEU A 1 284 ? -41.361 -7.889 10.182 1.00 80.19 284 LEU A O 1
ATOM 2265 N N . LYS A 1 285 ? -43.247 -6.907 10.910 1.00 88.94 285 LYS A N 1
ATOM 2266 C CA . LYS A 1 285 ? -44.134 -7.976 10.415 1.00 88.94 285 LYS A CA 1
ATOM 2267 C C . LYS A 1 285 ? -44.082 -8.111 8.894 1.00 88.94 285 LYS A C 1
ATOM 2269 O O . LYS A 1 285 ? -44.040 -9.234 8.392 1.00 88.94 285 LYS A O 1
ATOM 2274 N N . ILE A 1 286 ? -44.048 -6.993 8.163 1.00 85.62 286 ILE A N 1
ATOM 2275 C CA . ILE A 1 286 ? -43.944 -6.992 6.694 1.00 85.62 286 ILE A CA 1
ATOM 2276 C C . ILE A 1 286 ? -42.626 -7.637 6.253 1.00 85.62 286 ILE A C 1
ATOM 2278 O O . ILE A 1 286 ? -42.615 -8.482 5.356 1.00 85.62 286 ILE A O 1
ATOM 2282 N N . VAL A 1 287 ? -41.515 -7.280 6.901 1.00 81.25 287 VAL A N 1
ATOM 2283 C CA . VAL A 1 287 ? -40.204 -7.879 6.615 1.00 81.25 287 VAL A CA 1
ATOM 2284 C C . VAL A 1 287 ? -40.214 -9.379 6.928 1.00 81.25 287 VAL A C 1
ATOM 2286 O O . VAL A 1 287 ? -39.782 -10.176 6.101 1.00 81.25 287 VAL A O 1
ATOM 2289 N N . GLN A 1 288 ? -40.780 -9.791 8.065 1.00 84.56 288 GLN A N 1
ATOM 2290 C CA . GLN A 1 288 ? -40.900 -11.206 8.436 1.00 84.56 288 GLN A CA 1
ATOM 2291 C C . GLN A 1 288 ? -41.799 -12.016 7.486 1.00 84.56 288 GLN A C 1
ATOM 2293 O O . GLN A 1 288 ? -41.565 -13.211 7.299 1.00 84.56 288 GLN A O 1
ATOM 2298 N N . ALA A 1 289 ? -42.828 -11.404 6.892 1.00 88.00 289 ALA A N 1
ATOM 2299 C CA . ALA A 1 289 ? -43.648 -12.042 5.862 1.00 88.00 289 ALA A CA 1
ATOM 2300 C C . ALA A 1 289 ? -42.843 -12.258 4.571 1.00 88.00 289 ALA A C 1
ATOM 2302 O O . ALA A 1 289 ? -42.753 -13.386 4.097 1.00 88.00 289 ALA A O 1
ATOM 2303 N N . LYS A 1 290 ? -42.142 -11.224 4.086 1.00 88.38 290 LYS A N 1
ATOM 2304 C CA . LYS A 1 290 ? -41.285 -11.330 2.891 1.00 88.38 290 LYS A CA 1
ATOM 2305 C C . LYS A 1 290 ? -40.175 -12.369 3.041 1.00 88.38 290 LYS A C 1
ATOM 2307 O O . LYS A 1 290 ? -39.871 -13.082 2.092 1.00 88.38 290 LYS A O 1
ATOM 2312 N N . VAL A 1 291 ? -39.577 -12.470 4.229 1.00 86.81 291 VAL A N 1
ATOM 2313 C CA . VAL A 1 291 ? -38.564 -13.495 4.522 1.00 86.81 291 VAL A CA 1
ATOM 2314 C C . VAL A 1 291 ? -39.160 -14.905 4.438 1.00 86.81 291 VAL A C 1
ATOM 2316 O O . VAL A 1 291 ? -38.502 -15.803 3.920 1.00 86.81 291 VAL A O 1
ATOM 2319 N N . ARG A 1 292 ? -40.404 -15.110 4.897 1.00 88.19 292 ARG A N 1
ATOM 2320 C CA .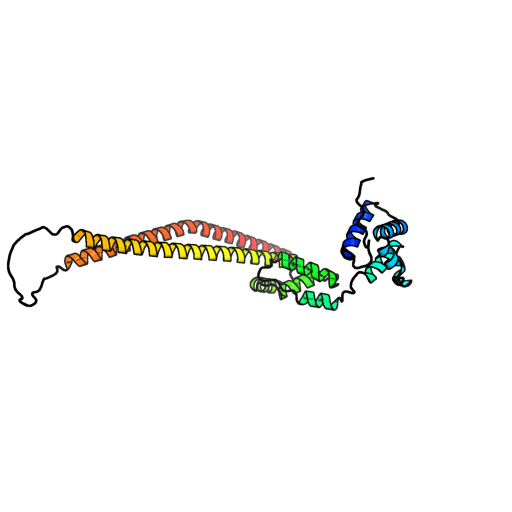 ARG A 1 292 ? -41.096 -16.403 4.761 1.00 88.19 292 ARG A CA 1
ATOM 2321 C C . ARG A 1 292 ? -41.403 -16.744 3.305 1.00 88.19 292 ARG A C 1
ATOM 2323 O O . ARG A 1 292 ? -41.145 -17.875 2.909 1.00 88.19 292 ARG A O 1
ATOM 2330 N N . ASP A 1 293 ? -41.882 -15.782 2.521 1.00 89.44 293 ASP A N 1
ATOM 2331 C CA . ASP A 1 293 ? -42.197 -16.002 1.104 1.00 89.44 293 ASP A CA 1
ATOM 2332 C C . ASP A 1 293 ? -40.937 -16.353 0.299 1.00 89.44 293 ASP A C 1
ATOM 2334 O O . ASP A 1 293 ? -40.933 -17.316 -0.463 1.00 89.44 293 ASP A O 1
ATOM 2338 N N . LEU A 1 294 ? -39.829 -15.635 0.530 1.00 82.44 294 LEU A N 1
ATOM 2339 C CA . LEU A 1 294 ? -38.538 -15.941 -0.096 1.00 82.44 294 LEU A CA 1
ATOM 2340 C C . LEU A 1 294 ? -38.022 -17.325 0.300 1.00 82.44 294 LEU A C 1
ATOM 2342 O O . LEU A 1 294 ? -37.510 -18.049 -0.549 1.00 82.44 294 LEU A O 1
ATOM 2346 N N . LYS A 1 295 ? -38.182 -17.713 1.568 1.00 85.62 295 LYS A N 1
ATOM 2347 C CA . LYS A 1 295 ? -37.784 -19.041 2.036 1.00 85.62 295 LYS A CA 1
ATOM 2348 C C . LYS A 1 295 ? -38.591 -20.150 1.349 1.00 85.62 295 LYS A C 1
ATOM 2350 O O . LYS A 1 295 ? -37.998 -21.116 0.886 1.00 85.62 295 LYS A O 1
ATOM 2355 N N . ALA A 1 296 ? -39.905 -19.971 1.201 1.00 85.06 296 ALA A N 1
ATOM 2356 C CA . ALA A 1 296 ? -40.758 -20.915 0.479 1.00 85.06 296 ALA A CA 1
ATOM 2357 C C . ALA A 1 296 ? -40.407 -21.002 -1.020 1.00 85.06 296 ALA A C 1
ATOM 2359 O O . ALA A 1 296 ? -40.447 -22.084 -1.600 1.00 85.06 296 ALA A O 1
ATOM 2360 N N . MET A 1 297 ? -40.020 -19.883 -1.647 1.00 82.94 297 MET A N 1
ATOM 2361 C CA . MET A 1 297 ? -39.539 -19.885 -3.033 1.00 82.94 297 MET A CA 1
ATOM 2362 C C . MET A 1 297 ? -38.238 -20.678 -3.186 1.00 82.94 297 MET A C 1
ATOM 2364 O O . MET A 1 297 ? -38.138 -21.482 -4.108 1.00 82.94 297 MET A O 1
ATOM 2368 N N . VAL A 1 298 ? -37.276 -20.492 -2.277 1.00 79.75 298 VAL A N 1
ATOM 2369 C CA . VAL A 1 298 ? -36.004 -21.237 -2.284 1.00 79.75 298 VAL A CA 1
ATOM 2370 C C . VAL A 1 298 ? -36.248 -22.738 -2.106 1.00 79.75 298 VAL A C 1
ATOM 2372 O O . VAL A 1 298 ? -35.756 -23.534 -2.902 1.00 79.75 298 VAL A O 1
ATOM 2375 N N . GLU A 1 299 ? -37.092 -23.123 -1.147 1.00 82.44 299 GLU A N 1
ATOM 2376 C CA . GLU A 1 299 ? -37.453 -24.529 -0.906 1.00 82.44 299 GLU A CA 1
ATOM 2377 C C . GLU A 1 299 ? -38.171 -25.167 -2.114 1.00 82.44 299 GLU A C 1
ATOM 2379 O O . GLU A 1 299 ? -38.014 -26.358 -2.362 1.00 82.44 299 GLU A O 1
ATOM 2384 N N . SER A 1 300 ? -38.908 -24.384 -2.915 1.00 76.12 300 SER A N 1
ATOM 2385 C CA . SER A 1 300 ? -39.550 -24.864 -4.152 1.00 76.12 300 SER A CA 1
ATOM 2386 C C . SER A 1 300 ? -38.614 -24.987 -5.360 1.00 76.12 300 SER A C 1
ATOM 2388 O O . SER A 1 300 ? -38.965 -25.648 -6.331 1.00 76.12 300 SER A O 1
ATOM 2390 N N . THR A 1 301 ? -37.443 -24.342 -5.325 1.00 70.88 301 THR A N 1
ATOM 2391 C CA . THR A 1 301 ? -36.420 -24.442 -6.383 1.00 70.88 301 THR A CA 1
ATOM 2392 C C . THR A 1 301 ? -35.389 -25.542 -6.130 1.00 70.88 301 THR A C 1
ATOM 2394 O O . THR A 1 301 ? -34.657 -25.901 -7.049 1.00 70.88 301 THR A O 1
ATOM 2397 N N . GLU A 1 302 ? -35.325 -26.065 -4.904 1.00 64.12 302 GLU A N 1
ATOM 2398 C CA . GLU A 1 302 ? -34.395 -27.126 -4.488 1.00 64.12 302 GLU A CA 1
ATOM 2399 C C . GLU A 1 302 ? -35.020 -28.539 -4.488 1.00 64.12 302 GLU A C 1
ATOM 2401 O O . GLU A 1 302 ? -34.305 -29.513 -4.244 1.00 64.12 302 GLU A O 1
ATOM 2406 N N . GLY A 1 303 ? -36.323 -28.666 -4.776 1.00 51.25 303 GLY A N 1
ATOM 2407 C CA . GLY A 1 303 ? -37.046 -29.941 -4.928 1.00 51.25 303 GLY A CA 1
ATOM 2408 C C . GLY A 1 303 ? -37.414 -30.247 -6.373 1.00 51.25 303 GLY A C 1
ATOM 2409 O O . GLY A 1 303 ? -37.389 -31.447 -6.729 1.00 51.25 303 GLY A O 1
#

Sequence (303 aa):
MQNVTAPPFFLSDPGEPVIKWKKWKNIFENYARVCGTNLSGERKQALLLHCLGGEGQEVLENIPPLLQADQRGLNEYEICARQLDLHYLPKISTIMERYHFGLREQGKEESVEEYITALRKLASSCKFGALVEERIRDQFVLRCCSDKVREELWLKDEPPLDEVVSIAKRVEHMLKCVGELSKAHKEDKVSVKAQEAECQVIQKDEKEKKYEGVR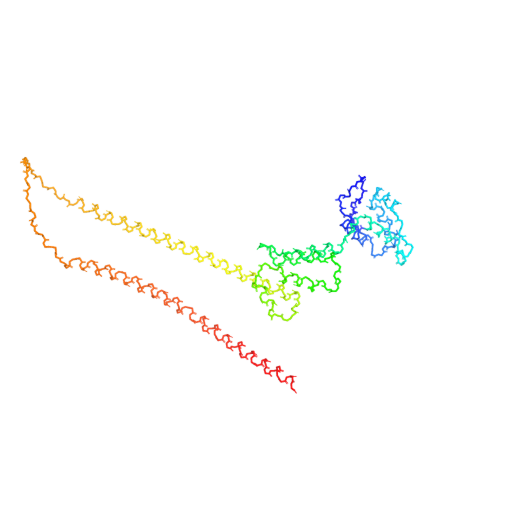EKGVVIENSAGKTQGNRRLEDCDGDPARDIQMETGLLRAVQAKLTERVDDAESSLTSIRPSLANVQEQLKIVQAKVRDLKAMVESTEG

Radius of gyration: 42.61 Å; chains: 1; bounding box: 83×85×119 Å

Foldseek 3Di:
DPPDDAQAAQDADPDDGPDQPVVSVVVLVVSLCVVDVDDALVRSQVSNCVSNHPNNVVVLVVQDFDDPVVCPPPGNNRRSSVSVCVVRPPPDDLVVLVVVLLPQAADPPHALVNSLVVSLVSLVSNPPDPCSQVSSQVSCLVHYPDVVLNVVVVVDDPDGNVVSSVSRNVVVVVVVVVVVVVVVVVVVVVVVVVVVVVVVVVVVVVVVVVVVVVVPPDDDDDDDDDDDDDDDDDDDDDDDPVVVVVVVVVVVVVVVVVVVVVVVVVVVVVVVCVVVVVVVVVVVVVVVVVVVVVVVVVVVVVD

pLDDT: mean 76.9, std 20.41, range [27.78, 97.62]